Protein AF-A0A3C0TFU8-F1 (afdb_monomer)

Structure (mmCIF, N/CA/C/O backbone):
data_AF-A0A3C0TFU8-F1
#
_entry.id   AF-A0A3C0TFU8-F1
#
loop_
_atom_site.group_PDB
_atom_site.id
_atom_site.type_symbol
_atom_site.label_atom_id
_atom_site.label_alt_id
_atom_site.label_comp_id
_atom_site.label_asym_id
_atom_site.label_entity_id
_atom_site.label_seq_id
_atom_site.pdbx_PDB_ins_code
_atom_site.Cartn_x
_atom_site.Cartn_y
_atom_site.Cartn_z
_atom_site.occupancy
_atom_site.B_iso_or_equiv
_atom_site.auth_seq_id
_atom_site.auth_comp_id
_atom_site.auth_asym_id
_atom_site.auth_atom_id
_atom_site.pdbx_PDB_model_num
ATOM 1 N N . MET A 1 1 ? -17.026 -17.042 29.653 1.00 37.56 1 MET A N 1
ATOM 2 C CA . MET A 1 1 ? -15.771 -16.631 28.999 1.00 37.56 1 MET A CA 1
ATOM 3 C C . MET A 1 1 ? -16.189 -15.684 27.900 1.00 37.56 1 MET A C 1
ATOM 5 O O . MET A 1 1 ? -16.570 -16.134 26.831 1.00 37.56 1 MET A O 1
ATOM 9 N N . GLU A 1 2 ? -16.329 -14.408 28.249 1.00 33.28 2 GLU A N 1
ATOM 10 C CA . GLU A 1 2 ? -16.652 -13.357 27.287 1.00 33.28 2 GLU A CA 1
ATOM 11 C C . GLU A 1 2 ? -15.498 -13.263 26.291 1.00 33.28 2 GLU A C 1
ATOM 13 O O . GLU A 1 2 ? -14.370 -12.972 26.685 1.00 33.28 2 GLU A O 1
ATOM 18 N N . ASP A 1 3 ? -15.782 -13.555 25.019 1.00 37.25 3 ASP A N 1
ATOM 19 C CA . ASP A 1 3 ? -14.947 -13.132 23.900 1.00 37.25 3 ASP A CA 1
ATOM 20 C C . ASP A 1 3 ? -14.799 -11.617 24.025 1.00 37.25 3 ASP A C 1
ATOM 22 O O . ASP A 1 3 ? -15.714 -10.852 23.712 1.00 37.25 3 ASP A O 1
ATOM 26 N N . GLN A 1 4 ? -13.663 -11.180 24.559 1.00 42.28 4 GLN A N 1
ATOM 27 C CA . GLN A 1 4 ? -13.267 -9.786 24.576 1.00 42.28 4 GLN A CA 1
ATOM 28 C C . GLN A 1 4 ? -12.986 -9.427 23.117 1.00 42.28 4 GLN A C 1
ATOM 30 O O . GLN A 1 4 ? -11.878 -9.604 22.622 1.00 42.28 4 GLN A O 1
ATOM 35 N N . ILE A 1 5 ? -14.043 -9.048 22.395 1.00 48.88 5 ILE A N 1
ATOM 36 C CA . ILE A 1 5 ? -13.996 -8.732 20.971 1.00 48.88 5 ILE A CA 1
ATOM 37 C C . ILE A 1 5 ? -12.875 -7.712 20.788 1.00 48.88 5 ILE A C 1
ATOM 39 O O . ILE A 1 5 ? -12.939 -6.612 21.340 1.00 48.88 5 ILE A O 1
ATOM 43 N N . ASP A 1 6 ? -11.839 -8.102 20.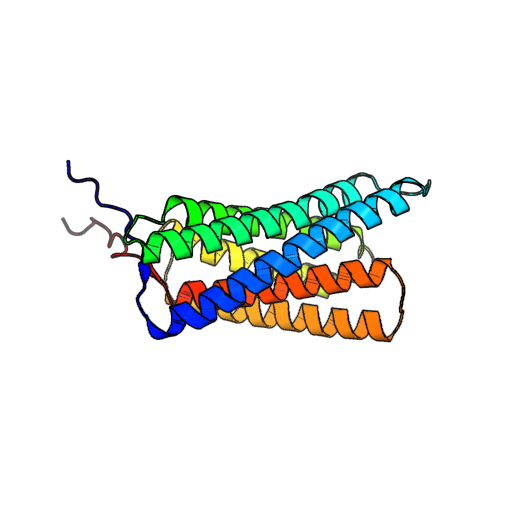044 1.00 53.66 6 ASP A N 1
ATOM 44 C CA . ASP A 1 6 ? -10.764 -7.226 19.594 1.00 53.66 6 ASP A CA 1
ATOM 45 C C . ASP A 1 6 ? -11.376 -6.132 18.712 1.00 53.66 6 ASP A C 1
ATOM 47 O O . ASP A 1 6 ? -11.470 -6.245 17.485 1.00 53.66 6 ASP A O 1
ATOM 51 N N . ASP A 1 7 ? -11.905 -5.104 19.369 1.00 61.97 7 ASP A N 1
ATOM 52 C CA . ASP A 1 7 ? -12.784 -4.138 18.740 1.00 61.97 7 ASP A CA 1
ATOM 53 C C . ASP A 1 7 ? -11.966 -2.958 18.245 1.00 61.97 7 ASP A C 1
ATOM 55 O O . ASP A 1 7 ? -11.662 -1.990 18.946 1.00 61.97 7 ASP A O 1
ATOM 59 N N . ILE A 1 8 ? -11.597 -3.085 16.979 1.00 66.62 8 ILE A N 1
ATOM 60 C CA . ILE A 1 8 ? -11.142 -1.978 16.163 1.00 66.62 8 ILE A CA 1
ATOM 61 C C . ILE A 1 8 ? -12.362 -1.132 15.821 1.00 66.62 8 ILE A C 1
ATOM 63 O O . ILE A 1 8 ? -13.263 -1.596 15.119 1.00 66.62 8 ILE A O 1
ATOM 67 N N . ARG A 1 9 ? -12.393 0.113 16.296 1.00 70.31 9 ARG A N 1
ATOM 68 C CA . ARG A 1 9 ? -13.533 1.017 16.098 1.00 70.31 9 ARG A CA 1
ATOM 69 C C . ARG A 1 9 ? -13.079 2.344 15.512 1.00 70.31 9 ARG A C 1
ATOM 71 O O . ARG A 1 9 ? -11.944 2.774 15.700 1.00 70.31 9 ARG A O 1
ATOM 78 N N . PHE A 1 10 ? -13.973 3.033 14.810 1.00 70.94 10 PHE A N 1
ATOM 79 C CA . PHE A 1 10 ? -13.689 4.393 14.364 1.00 70.94 10 PHE A CA 1
ATOM 80 C C . PHE A 1 10 ? -13.671 5.349 15.555 1.00 70.94 10 PHE A C 1
ATOM 82 O O . PHE A 1 10 ? -14.642 5.436 16.303 1.00 70.94 10 PHE A O 1
ATOM 89 N N . ARG A 1 11 ? -12.575 6.097 15.697 1.00 71.00 11 ARG A N 1
ATOM 90 C CA . ARG A 1 11 ? -12.472 7.202 16.655 1.00 71.00 11 ARG A CA 1
ATOM 91 C C . ARG A 1 11 ? -13.071 8.481 16.085 1.00 71.00 11 ARG A C 1
ATOM 93 O O . ARG A 1 11 ? -13.752 9.218 16.785 1.00 71.00 11 ARG A O 1
ATOM 100 N N . ASN A 1 12 ? -12.782 8.747 14.811 1.00 72.25 12 ASN A N 1
ATOM 101 C CA . ASN A 1 12 ? -13.115 9.996 14.137 1.00 72.25 12 ASN A CA 1
ATOM 102 C C . ASN A 1 12 ? -14.000 9.732 12.921 1.00 72.25 12 ASN A C 1
ATOM 104 O O . ASN A 1 12 ? -13.515 9.451 11.825 1.00 72.25 12 ASN A O 1
ATOM 108 N N . THR A 1 13 ? -15.310 9.895 13.099 1.00 66.75 13 THR A N 1
ATOM 109 C CA . THR A 1 13 ? -16.317 9.667 12.052 1.00 66.75 13 THR A CA 1
ATOM 110 C C . THR A 1 13 ? -16.119 10.574 10.830 1.00 66.75 13 THR A C 1
ATOM 112 O O . THR A 1 13 ? -16.401 10.165 9.707 1.00 66.75 13 THR A O 1
ATOM 115 N N . MET A 1 14 ? -15.554 11.776 11.017 1.00 71.81 14 MET A N 1
ATOM 116 C CA . MET A 1 14 ? -15.241 12.705 9.918 1.00 71.81 14 MET A CA 1
ATOM 117 C C . MET A 1 14 ? -14.176 12.170 8.949 1.00 71.81 14 MET A C 1
ATOM 119 O O . MET A 1 14 ? -14.181 12.535 7.776 1.00 71.81 14 MET A O 1
ATOM 123 N N . LEU A 1 15 ? -13.282 11.288 9.409 1.00 79.12 15 LEU A N 1
ATOM 124 C CA . LEU A 1 15 ? -12.208 10.731 8.582 1.00 79.12 15 LEU A CA 1
ATOM 125 C C . LEU A 1 15 ? -12.629 9.472 7.811 1.00 79.12 15 LEU A C 1
ATOM 127 O O . LEU A 1 15 ? -11.874 9.006 6.962 1.00 79.12 15 LEU A O 1
ATOM 131 N N . ILE A 1 16 ? -13.839 8.947 8.034 1.00 78.56 16 ILE A N 1
ATOM 132 C CA . ILE A 1 16 ? -14.329 7.741 7.347 1.00 78.56 16 ILE A CA 1
ATOM 133 C C . ILE A 1 16 ? -14.475 7.992 5.844 1.00 78.56 16 ILE A C 1
ATOM 135 O O . ILE A 1 16 ? -14.023 7.189 5.030 1.00 78.56 16 ILE A O 1
ATOM 139 N N . THR A 1 17 ? -15.087 9.112 5.461 1.00 80.44 17 THR A N 1
ATOM 140 C CA . THR A 1 17 ? -15.300 9.474 4.053 1.00 80.44 17 THR A CA 1
ATOM 141 C C . THR A 1 17 ? -13.985 9.636 3.279 1.00 80.44 17 THR A C 1
ATOM 143 O O . THR A 1 17 ? -13.836 8.956 2.260 1.00 80.44 17 THR A O 1
ATOM 146 N N . PRO A 1 18 ? -13.004 10.449 3.734 1.00 83.50 18 PRO A N 1
ATOM 147 C CA . PRO A 1 18 ? -11.727 10.563 3.031 1.00 83.50 18 PRO A CA 1
ATOM 148 C C . PRO A 1 18 ? -10.934 9.251 3.050 1.00 83.50 18 PRO A C 1
ATOM 150 O O . PRO A 1 18 ? -10.378 8.877 2.020 1.00 83.50 18 PRO A O 1
ATOM 153 N N . LEU A 1 19 ? -10.941 8.497 4.158 1.00 85.19 19 LEU A N 1
ATOM 154 C CA . LEU A 1 19 ? -10.285 7.188 4.231 1.00 85.19 19 LEU A CA 1
ATOM 155 C C . LEU A 1 19 ? -10.836 6.217 3.178 1.00 85.19 19 LEU A C 1
ATOM 157 O O . LEU A 1 19 ? -10.068 5.561 2.480 1.00 85.19 19 LEU A O 1
ATOM 161 N N . ARG A 1 20 ? -12.163 6.152 3.019 1.00 83.56 20 ARG A N 1
ATOM 162 C CA . ARG A 1 20 ? -12.806 5.302 2.008 1.00 83.56 20 ARG A CA 1
ATOM 163 C C . ARG A 1 20 ? -12.442 5.716 0.593 1.00 83.56 20 ARG A C 1
ATOM 165 O O . ARG A 1 20 ? -12.155 4.844 -0.220 1.00 83.56 20 ARG A O 1
ATOM 172 N N . MET A 1 21 ? -12.454 7.015 0.296 1.00 85.25 21 MET A N 1
ATOM 173 C CA . MET A 1 21 ? -12.082 7.508 -1.032 1.00 85.25 21 MET A CA 1
ATOM 174 C C . MET A 1 21 ? -10.637 7.137 -1.371 1.00 85.25 21 MET A C 1
ATOM 176 O O . MET A 1 21 ? -10.390 6.577 -2.437 1.00 85.25 21 MET A O 1
ATOM 180 N N . VAL A 1 22 ? -9.701 7.370 -0.445 1.00 86.88 22 VAL A N 1
ATOM 181 C CA . VAL A 1 22 ? -8.282 7.048 -0.652 1.00 86.88 22 VAL A CA 1
ATOM 182 C C . VAL A 1 22 ? -8.063 5.542 -0.774 1.00 86.88 22 VAL A C 1
ATOM 184 O O . VAL A 1 22 ? -7.332 5.111 -1.662 1.00 86.88 22 VAL A O 1
ATOM 187 N N . LEU A 1 23 ? -8.716 4.720 0.053 1.00 86.38 23 LEU A N 1
ATOM 188 C CA . LEU A 1 23 ? -8.610 3.262 -0.040 1.00 86.38 23 LEU A CA 1
ATOM 189 C C . LEU A 1 23 ? -9.174 2.722 -1.362 1.00 86.38 23 LEU A C 1
ATOM 191 O O . LEU A 1 23 ? -8.535 1.888 -1.995 1.00 86.38 23 LEU A O 1
ATOM 195 N N . LEU A 1 24 ? -10.331 3.215 -1.817 1.00 87.75 24 LEU A N 1
ATOM 196 C CA . LEU A 1 24 ? -10.901 2.824 -3.111 1.00 87.75 24 LEU A CA 1
ATOM 197 C C . LEU A 1 24 ? -9.986 3.225 -4.270 1.00 87.75 24 LEU A C 1
ATOM 199 O O . LEU A 1 24 ? -9.745 2.423 -5.168 1.00 87.75 24 LEU A O 1
ATOM 203 N N . PHE A 1 25 ? -9.432 4.435 -4.224 1.00 86.94 25 PHE A N 1
ATOM 204 C CA . PHE A 1 25 ? -8.473 4.897 -5.223 1.00 86.94 25 PHE A CA 1
ATOM 205 C C . PHE A 1 25 ? -7.194 4.046 -5.221 1.00 86.94 25 PHE A C 1
ATOM 207 O O . PHE A 1 25 ? -6.703 3.659 -6.280 1.00 86.94 25 PHE A O 1
ATOM 214 N N . SER A 1 26 ? -6.715 3.664 -4.033 1.00 86.88 26 SER A N 1
ATOM 215 C CA . SER A 1 26 ? -5.570 2.762 -3.861 1.00 86.88 26 SER A CA 1
ATOM 216 C C . SER A 1 26 ? -5.842 1.377 -4.456 1.00 86.88 26 SER A C 1
ATOM 218 O O . SER A 1 26 ? -4.967 0.817 -5.108 1.00 86.88 26 SER A O 1
ATO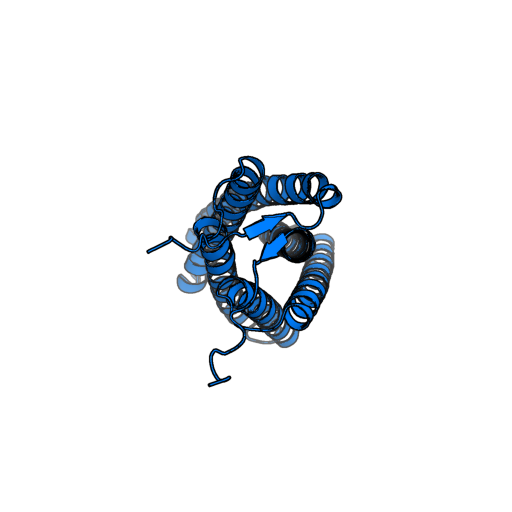M 220 N N . VAL A 1 27 ? -7.059 0.836 -4.304 1.00 88.62 27 VAL A N 1
ATOM 221 C CA . VAL A 1 27 ? -7.466 -0.439 -4.929 1.00 88.62 27 VAL A CA 1
ATOM 222 C C . VAL A 1 27 ? -7.468 -0.342 -6.455 1.00 88.62 27 VAL A C 1
ATOM 224 O O . VAL A 1 27 ? -6.970 -1.243 -7.122 1.00 88.62 27 VAL A O 1
ATOM 227 N N . VAL A 1 28 ? -7.998 0.744 -7.025 1.00 88.25 28 VAL A N 1
ATOM 228 C CA . VAL A 1 28 ? -8.034 0.923 -8.487 1.00 88.25 28 VAL A CA 1
ATOM 229 C C . VAL A 1 28 ? -6.621 1.012 -9.064 1.00 88.25 28 VAL A C 1
ATOM 231 O O . VAL A 1 28 ? -6.318 0.359 -10.062 1.00 88.25 28 VAL A O 1
ATOM 234 N N . ILE A 1 29 ? -5.744 1.788 -8.428 1.00 86.19 29 ILE A N 1
ATOM 235 C CA . ILE A 1 29 ? -4.374 1.975 -8.912 1.00 86.19 29 ILE A CA 1
ATOM 236 C C . ILE A 1 29 ? -3.539 0.712 -8.721 1.00 86.19 29 ILE A C 1
ATOM 238 O O . ILE A 1 29 ? -2.851 0.316 -9.655 1.00 86.19 29 ILE A O 1
ATOM 242 N N . SER A 1 30 ? -3.652 0.028 -7.581 1.00 84.19 30 SER A N 1
ATOM 243 C CA . SER A 1 30 ? -2.963 -1.255 -7.378 1.00 84.19 30 SER A CA 1
ATOM 244 C C . SER A 1 30 ? -3.454 -2.340 -8.342 1.00 84.19 30 SER A C 1
ATOM 246 O O . SER A 1 30 ? -2.646 -3.119 -8.836 1.00 84.19 30 SER A O 1
ATOM 248 N N . ALA A 1 31 ? -4.743 -2.365 -8.702 1.00 86.50 31 ALA A N 1
ATOM 249 C CA . ALA A 1 31 ? -5.248 -3.269 -9.740 1.00 86.50 31 ALA A CA 1
ATOM 250 C C . ALA A 1 31 ? -4.628 -2.975 -11.117 1.00 86.50 31 ALA A C 1
ATOM 252 O O . ALA A 1 31 ? -4.271 -3.894 -11.856 1.00 86.50 31 ALA A O 1
ATOM 253 N N . TYR A 1 32 ? -4.480 -1.693 -11.459 1.00 85.00 32 TYR A N 1
ATOM 254 C CA . TYR A 1 32 ? -3.796 -1.281 -12.683 1.00 85.00 32 TYR A CA 1
ATOM 255 C C . TYR A 1 32 ? -2.306 -1.652 -12.657 1.00 85.00 32 TYR A C 1
ATOM 257 O O . TYR A 1 32 ? -1.776 -2.131 -13.662 1.00 85.00 32 TYR A O 1
ATOM 265 N N . ASP A 1 33 ? -1.653 -1.496 -11.505 1.00 82.06 33 ASP A N 1
ATOM 266 C CA . ASP A 1 33 ? -0.247 -1.846 -11.300 1.00 82.06 33 ASP A CA 1
ATOM 267 C C . ASP A 1 33 ? -0.003 -3.354 -11.466 1.00 82.06 33 ASP A C 1
ATOM 269 O O . ASP A 1 33 ? 0.942 -3.753 -12.139 1.00 82.06 33 ASP A O 1
ATOM 273 N N . VAL A 1 34 ? -0.921 -4.203 -10.984 1.00 83.62 34 VAL A N 1
ATOM 274 C CA . VAL A 1 34 ? -0.903 -5.656 -11.247 1.00 83.62 34 VAL A CA 1
ATOM 275 C C . VAL A 1 34 ? -0.963 -5.950 -12.747 1.00 83.62 34 VAL A C 1
ATOM 277 O O . VAL A 1 34 ? -0.181 -6.755 -13.253 1.00 83.62 34 VAL A O 1
ATOM 280 N N . GLY A 1 35 ? -1.860 -5.287 -13.482 1.00 81.56 35 GLY A N 1
ATOM 281 C CA . GLY A 1 35 ? -1.951 -5.447 -14.935 1.00 81.56 35 GLY A CA 1
ATOM 282 C C . GLY A 1 35 ? -0.656 -5.047 -15.647 1.00 81.56 35 GLY A C 1
ATOM 283 O O . GLY A 1 35 ? -0.190 -5.752 -16.542 1.00 81.56 35 GLY A O 1
ATOM 284 N N . ARG A 1 36 ? -0.034 -3.945 -15.214 1.00 76.75 36 ARG A N 1
ATOM 285 C CA . ARG A 1 36 ? 1.256 -3.484 -15.743 1.00 76.75 36 ARG A CA 1
ATOM 286 C C . ARG A 1 36 ? 2.408 -4.416 -15.386 1.00 76.75 36 ARG A C 1
ATOM 288 O O . ARG A 1 36 ? 3.236 -4.651 -16.258 1.00 76.75 36 ARG A O 1
ATOM 295 N N . ALA A 1 37 ? 2.423 -4.989 -14.183 1.00 75.81 37 ALA A N 1
ATOM 296 C CA . ALA A 1 37 ? 3.413 -5.979 -13.762 1.00 75.81 37 ALA A CA 1
ATOM 297 C C . ALA A 1 37 ? 3.377 -7.241 -14.641 1.00 75.81 37 ALA A C 1
ATOM 299 O O . ALA A 1 37 ? 4.414 -7.802 -14.981 1.00 75.81 37 ALA A O 1
ATOM 300 N N . ILE A 1 38 ? 2.181 -7.684 -15.045 1.00 79.12 38 ILE A N 1
ATOM 301 C CA . ILE A 1 38 ? 2.021 -8.841 -15.939 1.00 79.12 38 ILE A CA 1
ATOM 302 C C . ILE A 1 38 ? 2.477 -8.502 -17.363 1.00 79.12 38 ILE A C 1
ATOM 304 O O . ILE A 1 38 ? 3.150 -9.306 -18.004 1.00 79.12 38 ILE A O 1
ATOM 308 N N . LEU A 1 39 ? 2.123 -7.321 -17.877 1.00 76.50 39 LEU A N 1
ATOM 309 C CA . LEU A 1 39 ? 2.554 -6.898 -19.214 1.00 76.50 39 LEU A CA 1
ATOM 310 C C . LEU A 1 39 ? 4.075 -6.740 -19.289 1.00 76.50 39 LEU A C 1
ATOM 312 O O . LEU A 1 39 ? 4.687 -7.259 -20.221 1.00 76.50 39 LEU A O 1
ATOM 316 N N . SER A 1 40 ? 4.680 -6.102 -18.283 1.00 69.62 40 SER A N 1
ATOM 317 C CA . SER A 1 40 ? 6.134 -5.967 -18.207 1.00 69.62 40 SER A CA 1
ATOM 318 C C . SER A 1 40 ? 6.806 -7.332 -18.099 1.00 69.62 40 SER A C 1
ATOM 320 O O . SER A 1 40 ? 7.769 -7.569 -18.815 1.00 69.62 40 SER A O 1
ATOM 322 N N . PHE A 1 41 ? 6.258 -8.268 -17.314 1.00 73.50 41 PHE A N 1
ATOM 323 C CA . PHE A 1 41 ? 6.719 -9.660 -17.265 1.00 73.50 41 PHE A CA 1
ATOM 324 C C . PHE A 1 41 ? 6.751 -10.317 -18.655 1.00 73.50 41 PHE A C 1
ATOM 326 O O . PHE A 1 41 ? 7.759 -10.910 -19.031 1.00 73.50 41 PHE A O 1
ATOM 333 N N . ILE A 1 42 ? 5.668 -10.209 -19.433 1.00 74.62 42 ILE A N 1
ATOM 334 C CA . ILE A 1 42 ? 5.563 -10.839 -20.761 1.00 74.62 42 ILE A CA 1
ATOM 335 C C . ILE A 1 42 ? 6.603 -10.270 -21.735 1.00 74.62 42 ILE A C 1
ATOM 337 O O . ILE A 1 42 ? 7.184 -11.016 -22.527 1.00 74.62 42 ILE A O 1
ATOM 341 N N . GLU A 1 43 ? 6.831 -8.959 -21.690 1.00 71.12 43 GLU A N 1
ATOM 342 C CA . GLU A 1 43 ? 7.829 -8.286 -22.524 1.00 71.12 43 GLU A CA 1
ATOM 343 C C . GLU A 1 43 ? 9.253 -8.672 -22.124 1.00 71.12 43 GLU A C 1
ATOM 345 O O . GLU A 1 43 ? 10.085 -8.944 -22.991 1.00 71.12 43 GLU A O 1
ATOM 350 N N . LEU A 1 44 ? 9.512 -8.759 -20.820 1.00 68.50 44 LEU A N 1
ATOM 351 C CA . LEU A 1 44 ? 10.823 -9.078 -20.279 1.00 68.50 44 LEU A CA 1
ATOM 352 C C . LEU A 1 44 ? 11.202 -10.542 -20.536 1.00 68.50 44 LEU A C 1
ATOM 354 O O . LEU A 1 44 ? 12.298 -10.798 -21.016 1.00 68.50 44 LEU A O 1
ATOM 358 N N . VAL A 1 45 ? 10.296 -11.511 -20.360 1.00 69.81 45 VAL A N 1
ATOM 359 C CA . VAL A 1 45 ? 10.567 -12.949 -20.616 1.00 69.81 45 VAL A CA 1
ATOM 360 C C . VAL A 1 45 ? 11.060 -13.244 -22.042 1.00 69.81 45 VAL A C 1
ATOM 362 O O . VAL A 1 45 ? 11.659 -14.290 -22.287 1.00 69.81 45 VAL A O 1
ATOM 365 N N . ARG A 1 46 ? 10.867 -12.324 -22.995 1.00 66.25 46 ARG A N 1
ATOM 366 C CA . ARG A 1 46 ? 11.432 -12.433 -24.348 1.00 66.25 46 ARG A CA 1
ATOM 367 C C . ARG A 1 46 ? 12.919 -12.066 -24.454 1.00 66.25 46 ARG A C 1
ATOM 369 O O . ARG A 1 46 ? 13.499 -12.309 -25.510 1.00 66.25 46 ARG A O 1
ATOM 376 N N . GLN A 1 47 ? 13.533 -11.489 -23.423 1.00 68.94 47 GLN A N 1
ATOM 377 C CA . GLN A 1 47 ? 14.938 -11.079 -23.420 1.00 68.94 47 GLN A CA 1
ATOM 378 C C . GLN A 1 47 ? 15.846 -12.172 -22.813 1.00 68.94 47 GLN A C 1
ATOM 380 O O . GLN A 1 47 ? 15.520 -12.719 -21.761 1.00 68.94 47 GLN A O 1
ATOM 385 N N . PRO A 1 48 ? 16.984 -12.504 -23.454 1.00 56.22 48 PRO A N 1
ATOM 386 C CA . PRO A 1 48 ? 17.826 -13.640 -23.062 1.00 56.22 48 PRO A CA 1
ATOM 387 C C . PRO A 1 48 ? 18.734 -13.410 -21.835 1.00 56.22 48 PRO A C 1
ATOM 389 O O . PRO A 1 48 ? 19.132 -14.390 -21.214 1.00 56.22 48 PRO A O 1
ATOM 392 N N . ASP A 1 49 ? 19.029 -12.165 -21.443 1.00 60.69 49 ASP A N 1
ATOM 393 C CA . ASP A 1 49 ? 20.012 -11.836 -20.382 1.00 60.69 49 ASP A CA 1
ATOM 394 C C . ASP A 1 49 ? 19.386 -11.599 -18.997 1.00 60.69 49 ASP A C 1
ATOM 396 O O . ASP A 1 49 ? 19.858 -10.789 -18.197 1.00 60.69 49 ASP A O 1
ATOM 400 N N . MET A 1 50 ? 18.260 -12.247 -18.720 1.00 59.66 50 MET A N 1
ATOM 401 C CA . MET A 1 50 ? 17.330 -11.714 -17.740 1.00 59.66 50 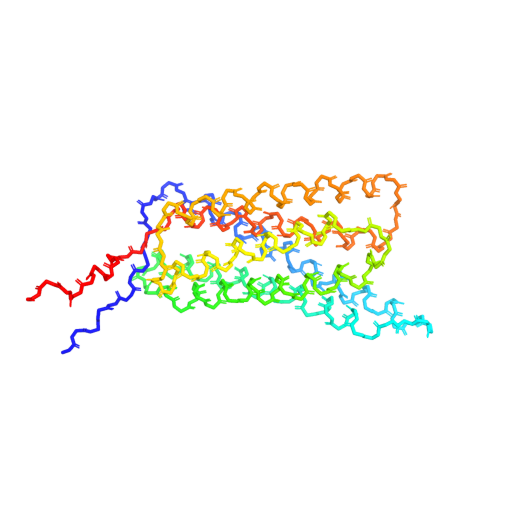MET A CA 1
ATOM 402 C C . MET A 1 50 ? 17.284 -12.474 -16.412 1.00 59.66 50 MET A C 1
ATOM 404 O O . MET A 1 50 ? 17.159 -13.697 -16.366 1.00 59.66 50 MET A O 1
ATOM 408 N N . ASP A 1 51 ? 17.320 -11.716 -15.315 1.00 67.31 51 ASP A N 1
ATOM 409 C CA . ASP A 1 51 ? 17.339 -12.257 -13.959 1.00 67.31 51 ASP A CA 1
ATOM 410 C C . ASP A 1 51 ? 15.929 -12.674 -13.494 1.00 67.31 51 ASP A C 1
ATOM 412 O O . ASP A 1 51 ? 15.072 -11.853 -13.148 1.00 67.31 51 ASP A O 1
ATOM 416 N N . VAL A 1 52 ? 15.674 -13.986 -13.504 1.00 66.06 52 VAL A N 1
ATOM 417 C CA . VAL A 1 52 ? 14.374 -14.607 -13.182 1.00 66.06 52 VAL A CA 1
ATOM 418 C C . VAL A 1 52 ? 13.896 -14.243 -11.769 1.00 66.06 52 VAL A C 1
ATOM 420 O O . VAL A 1 52 ? 12.690 -14.119 -11.522 1.00 66.06 52 VAL A O 1
ATOM 423 N N . LEU A 1 53 ? 14.830 -14.029 -10.835 1.00 67.56 53 LEU A N 1
ATOM 424 C CA . LEU A 1 53 ? 14.523 -13.671 -9.450 1.00 67.56 53 LEU A CA 1
ATOM 425 C C . LEU A 1 53 ? 13.854 -12.294 -9.359 1.00 67.56 53 LEU A C 1
ATOM 427 O O . LEU A 1 53 ? 12.839 -12.137 -8.676 1.00 67.56 53 LEU A O 1
ATOM 431 N N . LEU A 1 54 ? 14.392 -11.308 -10.078 1.00 68.19 54 LEU A N 1
ATOM 432 C CA . LEU A 1 54 ? 13.919 -9.927 -10.039 1.00 68.19 54 LEU A CA 1
ATOM 433 C C . LEU A 1 54 ? 12.460 -9.815 -10.491 1.00 68.19 54 LEU A C 1
ATOM 435 O O . LEU A 1 54 ? 11.642 -9.114 -9.895 1.00 68.19 54 LEU A O 1
ATOM 439 N N . ILE A 1 55 ? 12.128 -10.559 -11.533 1.00 66.69 55 ILE A N 1
ATOM 440 C CA . ILE A 1 55 ? 10.819 -10.518 -12.176 1.00 66.69 55 ILE A CA 1
ATOM 441 C C . ILE A 1 55 ? 9.775 -11.264 -11.363 1.00 66.69 55 ILE A C 1
ATOM 443 O O . ILE A 1 55 ? 8.636 -10.814 -11.258 1.00 66.69 55 ILE A O 1
ATOM 447 N N . THR A 1 56 ? 10.173 -12.365 -10.728 1.00 68.56 56 THR A N 1
ATOM 448 C CA . THR A 1 56 ? 9.309 -13.080 -9.787 1.00 68.56 56 THR A CA 1
ATOM 449 C C . THR A 1 56 ? 8.948 -12.180 -8.599 1.00 68.56 56 THR A C 1
ATOM 451 O O . THR A 1 56 ? 7.796 -12.158 -8.170 1.00 68.56 56 THR A O 1
ATOM 454 N N . LEU A 1 57 ? 9.893 -11.366 -8.114 1.00 72.62 57 LEU A N 1
ATOM 455 C CA . LEU A 1 57 ? 9.644 -10.379 -7.057 1.00 72.62 57 LEU A CA 1
ATOM 456 C C . LEU A 1 57 ? 8.732 -9.234 -7.523 1.00 72.62 57 LEU A C 1
ATOM 458 O O . LEU A 1 57 ? 7.852 -8.806 -6.776 1.00 72.62 57 LEU A O 1
ATOM 462 N N . TRP A 1 58 ? 8.871 -8.751 -8.758 1.00 70.50 58 TRP A N 1
ATOM 463 C CA . TRP A 1 58 ? 7.942 -7.761 -9.327 1.00 70.50 58 TRP A CA 1
ATOM 464 C C . TRP A 1 58 ? 6.523 -8.308 -9.440 1.00 70.50 58 TRP A C 1
ATOM 466 O O . TRP A 1 58 ? 5.574 -7.671 -8.976 1.00 70.50 58 TRP A O 1
ATOM 476 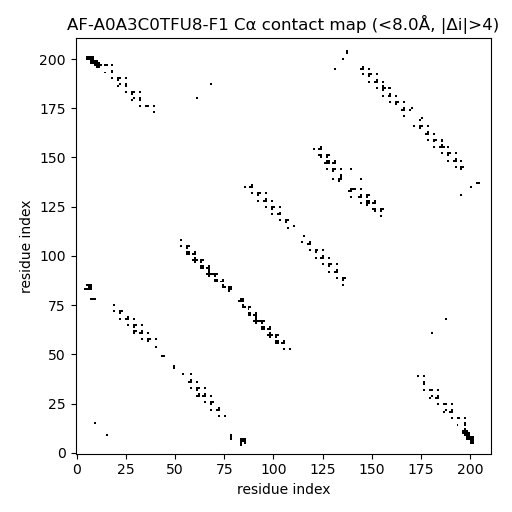N N . LEU A 1 59 ? 6.396 -9.527 -9.963 1.00 75.25 59 LEU A N 1
ATOM 477 C CA . LEU A 1 59 ? 5.122 -10.219 -10.108 1.00 75.25 59 LEU A CA 1
ATOM 478 C C . LEU A 1 59 ? 4.471 -10.532 -8.755 1.00 75.25 59 LEU A C 1
ATOM 480 O O . LEU A 1 59 ? 3.256 -10.675 -8.694 1.00 75.25 59 LEU A O 1
ATOM 484 N N . LEU A 1 60 ? 5.250 -10.610 -7.673 1.00 81.31 60 LEU A N 1
ATOM 485 C CA . LEU A 1 60 ? 4.746 -10.824 -6.318 1.00 81.31 60 LEU A CA 1
ATOM 486 C C . LEU A 1 60 ? 4.351 -9.513 -5.613 1.00 81.31 60 LEU A C 1
ATOM 488 O O . LEU A 1 60 ? 3.365 -9.475 -4.879 1.00 81.31 60 LEU A O 1
ATOM 492 N N . THR A 1 61 ? 5.084 -8.423 -5.845 1.00 81.31 61 THR A N 1
ATOM 493 C CA . THR A 1 61 ? 4.906 -7.152 -5.115 1.00 81.31 61 THR A CA 1
ATOM 494 C C . THR A 1 61 ? 3.547 -6.501 -5.386 1.00 81.31 61 THR A C 1
ATOM 496 O O . THR A 1 61 ? 2.869 -6.091 -4.438 1.00 81.31 61 THR A O 1
ATOM 499 N N . ALA A 1 62 ? 3.144 -6.426 -6.659 1.00 82.50 62 ALA A N 1
ATOM 500 C CA . ALA A 1 62 ? 1.895 -5.795 -7.091 1.00 82.50 62 ALA A CA 1
ATOM 501 C C . ALA A 1 62 ? 0.621 -6.526 -6.604 1.00 82.50 62 ALA A C 1
ATOM 503 O O . ALA A 1 62 ? -0.275 -5.875 -6.065 1.00 82.50 62 ALA A O 1
ATOM 504 N N . PRO A 1 63 ? 0.485 -7.865 -6.715 1.00 85.12 63 PRO A N 1
ATOM 505 C CA . PRO A 1 63 ? -0.704 -8.545 -6.199 1.00 85.12 63 PRO A CA 1
ATOM 506 C C . PRO A 1 63 ? -0.769 -8.533 -4.671 1.00 85.12 63 PRO A C 1
ATOM 508 O O . PRO A 1 63 ? -1.869 -8.483 -4.120 1.00 85.12 63 PRO A O 1
ATOM 511 N N . LEU A 1 64 ? 0.374 -8.532 -3.973 1.00 87.56 64 LEU A N 1
ATOM 512 C CA . LEU A 1 64 ? 0.400 -8.378 -2.517 1.00 87.56 64 LEU A CA 1
ATOM 513 C C . LEU A 1 64 ? -0.115 -7.001 -2.082 1.00 87.56 64 LEU A C 1
ATOM 515 O O . LEU A 1 64 ? -0.933 -6.924 -1.164 1.00 87.56 64 LEU A O 1
ATOM 519 N N . SER A 1 65 ? 0.320 -5.923 -2.744 1.00 85.25 65 SER A N 1
ATOM 520 C CA . SER A 1 65 ? -0.156 -4.568 -2.436 1.00 85.25 65 SER A CA 1
ATOM 521 C C . SER A 1 65 ? -1.646 -4.410 -2.759 1.00 85.25 65 SER A C 1
ATOM 523 O O . SER A 1 65 ? -2.396 -3.866 -1.948 1.00 85.25 65 SER A O 1
ATOM 525 N N . PHE A 1 66 ? -2.111 -4.982 -3.873 1.00 88.44 66 PHE A N 1
ATOM 526 C CA . PHE A 1 66 ? -3.533 -5.036 -4.214 1.00 88.44 66 PHE A CA 1
ATOM 527 C C . PHE A 1 66 ? -4.358 -5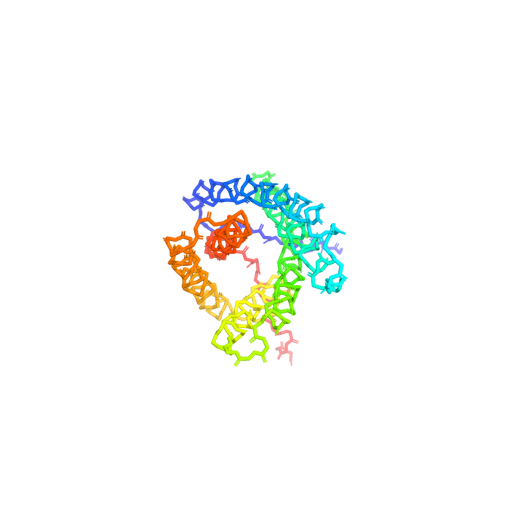.788 -3.159 1.00 88.44 66 PHE A C 1
ATOM 529 O O . PHE A 1 66 ? -5.353 -5.261 -2.653 1.00 88.44 66 PHE A O 1
ATOM 536 N N . ALA A 1 67 ? -3.933 -6.996 -2.777 1.00 89.62 67 ALA A N 1
ATOM 537 C CA . ALA A 1 67 ? -4.614 -7.793 -1.761 1.00 89.62 67 ALA A CA 1
ATOM 538 C C . ALA A 1 67 ? -4.665 -7.059 -0.411 1.00 89.62 67 ALA A C 1
ATOM 540 O O . ALA A 1 67 ? -5.714 -7.036 0.236 1.00 89.62 67 ALA A O 1
ATOM 541 N N . ALA A 1 68 ? -3.579 -6.381 -0.026 1.00 88.12 68 ALA A N 1
ATOM 542 C CA . ALA A 1 68 ? -3.545 -5.539 1.163 1.00 88.12 68 ALA A CA 1
ATOM 543 C C . ALA A 1 68 ? -4.603 -4.423 1.118 1.00 88.12 68 ALA A C 1
ATOM 545 O O . ALA A 1 68 ? -5.370 -4.256 2.071 1.00 88.12 68 ALA A O 1
ATOM 546 N N . CYS A 1 69 ? -4.694 -3.689 0.004 1.00 87.19 69 CYS A N 1
ATOM 547 C CA . CYS A 1 69 ? -5.691 -2.633 -0.176 1.00 87.19 69 CYS A CA 1
ATOM 548 C C . CYS A 1 69 ? -7.127 -3.174 -0.099 1.00 87.19 69 CYS A C 1
ATOM 550 O O . CYS A 1 69 ? -7.979 -2.564 0.551 1.00 87.19 69 CYS A O 1
ATOM 552 N N . VAL A 1 70 ? -7.401 -4.336 -0.701 1.00 89.50 70 VAL A N 1
ATOM 553 C CA . VAL A 1 70 ? -8.719 -4.990 -0.635 1.00 89.50 70 VAL A CA 1
ATOM 554 C C . VAL A 1 70 ? -9.065 -5.395 0.800 1.00 89.50 70 VAL A C 1
ATOM 556 O O . VAL A 1 70 ? -10.181 -5.134 1.257 1.00 89.50 70 VAL A O 1
ATOM 559 N N . CYS A 1 71 ? -8.113 -5.971 1.541 1.00 88.81 71 CYS A N 1
ATOM 560 C CA . CYS A 1 71 ? -8.292 -6.316 2.950 1.00 88.81 71 CYS A CA 1
ATOM 561 C C . CYS A 1 71 ? -8.619 -5.083 3.806 1.00 88.81 71 CYS A C 1
ATOM 563 O O . CYS A 1 71 ? -9.543 -5.139 4.619 1.00 88.81 71 CYS A O 1
ATOM 565 N N . LEU A 1 72 ? -7.944 -3.951 3.583 1.00 85.44 72 LEU A N 1
ATOM 566 C CA . LEU A 1 72 ? -8.220 -2.706 4.310 1.00 85.44 72 LEU A CA 1
ATOM 567 C C . LEU A 1 72 ? -9.562 -2.063 3.927 1.00 85.44 72 LEU A C 1
ATOM 569 O O . LEU A 1 72 ? -10.270 -1.562 4.804 1.00 85.44 72 LEU A O 1
ATOM 573 N N . VAL A 1 73 ? -9.972 -2.119 2.654 1.00 88.25 73 VAL A N 1
ATOM 574 C CA . VAL A 1 73 ? -11.328 -1.705 2.240 1.00 88.25 73 VAL A CA 1
ATOM 575 C C . VAL A 1 73 ? -12.385 -2.570 2.925 1.00 88.25 73 VAL A C 1
ATOM 577 O O . VAL A 1 73 ? -13.375 -2.051 3.449 1.00 88.25 73 VAL A O 1
ATOM 580 N N . TYR A 1 74 ? -12.174 -3.886 2.959 1.00 86.94 74 TYR A N 1
ATOM 581 C CA . TYR A 1 74 ? -13.087 -4.814 3.616 1.00 86.94 74 TYR A CA 1
ATOM 582 C C . TYR A 1 74 ? -13.139 -4.597 5.135 1.00 86.94 74 TYR A C 1
ATOM 584 O O . TYR A 1 74 ? -14.225 -4.614 5.717 1.00 86.94 74 TYR A O 1
ATOM 592 N N . ALA A 1 75 ? -11.998 -4.316 5.770 1.00 85.00 75 ALA A N 1
ATOM 593 C CA . ALA A 1 75 ? -11.932 -3.917 7.171 1.00 85.00 75 ALA A CA 1
ATOM 594 C C . ALA A 1 75 ? -12.752 -2.648 7.435 1.00 85.00 75 ALA A C 1
ATOM 596 O O . ALA A 1 75 ? -13.581 -2.633 8.341 1.00 85.00 75 ALA A O 1
ATOM 597 N N . CYS A 1 76 ? -12.579 -1.614 6.605 1.00 84.38 76 CYS A N 1
ATOM 598 C CA . CYS A 1 76 ? -13.323 -0.361 6.711 1.00 84.38 76 CYS A CA 1
ATOM 599 C C . CYS A 1 76 ? -14.840 -0.596 6.606 1.00 84.38 76 CYS A C 1
ATOM 601 O O . CYS A 1 76 ? -15.604 -0.090 7.427 1.00 84.38 76 CYS A O 1
ATOM 603 N N . LYS A 1 77 ? -15.279 -1.436 5.657 1.00 86.12 77 LYS A N 1
ATOM 604 C CA . LYS A 1 77 ? -16.690 -1.826 5.524 1.00 86.12 77 LYS A CA 1
ATOM 605 C C . LYS A 1 77 ? -17.205 -2.556 6.769 1.00 86.12 77 LYS A C 1
ATOM 607 O O . LYS A 1 77 ? -18.257 -2.198 7.283 1.00 86.12 77 LYS A O 1
ATOM 612 N N . ARG A 1 78 ? -16.456 -3.532 7.293 1.00 81.69 78 ARG A N 1
ATOM 613 C CA . ARG A 1 78 ? -16.851 -4.265 8.507 1.00 81.69 78 ARG A CA 1
ATOM 614 C C . ARG A 1 78 ? -16.997 -3.363 9.729 1.00 81.69 78 ARG A C 1
ATOM 616 O O . ARG A 1 78 ? -17.962 -3.532 10.467 1.00 81.69 78 ARG A O 1
ATOM 623 N N . MET A 1 79 ? -16.096 -2.397 9.907 1.00 81.62 79 MET A N 1
ATOM 624 C CA . MET A 1 79 ? -16.199 -1.421 10.996 1.00 81.62 79 MET A CA 1
ATOM 625 C C . MET A 1 79 ? -17.448 -0.543 10.866 1.00 81.62 79 MET A C 1
ATOM 627 O O . MET A 1 79 ? -18.073 -0.222 11.873 1.00 81.62 79 MET A O 1
ATOM 631 N N . MET A 1 80 ? -17.837 -0.166 9.642 1.00 80.56 80 MET A N 1
ATOM 632 C CA . MET A 1 80 ? -19.085 0.572 9.408 1.00 80.56 80 MET A CA 1
ATOM 633 C C . MET A 1 80 ? -20.326 -0.267 9.727 1.00 80.56 80 MET A C 1
ATOM 635 O O . MET A 1 80 ? -21.302 0.265 10.246 1.00 80.56 80 MET A O 1
ATOM 639 N N . ASP A 1 81 ? -20.268 -1.571 9.458 1.00 81.19 81 ASP A N 1
ATOM 640 C CA . ASP A 1 81 ? -21.335 -2.525 9.773 1.00 81.19 81 ASP A CA 1
ATOM 641 C C . ASP A 1 81 ? -21.359 -2.919 11.270 1.00 81.19 81 ASP A C 1
ATOM 643 O O . ASP A 1 81 ? -22.132 -3.793 11.665 1.00 81.19 81 ASP A O 1
ATOM 647 N N . GLY A 1 82 ? -20.495 -2.321 12.106 1.00 74.38 82 GLY A N 1
ATOM 648 C CA . GLY A 1 82 ? -20.388 -2.612 13.541 1.00 74.38 82 GLY A CA 1
ATOM 649 C C . GLY A 1 82 ? -19.825 -4.001 13.861 1.00 74.38 82 GLY A C 1
ATOM 650 O O . GLY A 1 82 ? -20.058 -4.523 14.947 1.00 74.38 82 GLY A O 1
ATOM 651 N N . ARG A 1 83 ? -19.122 -4.631 12.911 1.00 77.44 83 ARG A N 1
ATOM 652 C CA . ARG A 1 83 ? -18.518 -5.965 13.058 1.00 77.44 83 ARG A CA 1
ATOM 653 C C . ARG A 1 83 ? -17.018 -5.855 13.323 1.00 77.44 83 ARG A C 1
ATOM 655 O O . ARG A 1 83 ? -16.368 -4.932 12.835 1.00 77.44 83 ARG A O 1
ATOM 662 N N . SER A 1 84 ? -16.446 -6.861 13.989 1.00 76.56 84 SER A N 1
ATOM 663 C CA . SER A 1 84 ? -14.997 -6.914 14.211 1.00 76.56 84 SER A CA 1
ATOM 664 C C . SER A 1 84 ? -14.218 -6.924 12.889 1.00 76.56 84 SER A C 1
ATOM 666 O O . SER A 1 84 ? -14.486 -7.706 11.962 1.00 76.56 84 SER A O 1
ATOM 668 N N . ALA A 1 85 ? -13.224 -6.042 12.831 1.00 81.75 85 ALA A N 1
ATOM 669 C CA . ALA A 1 85 ? -12.311 -5.867 11.713 1.00 81.75 85 ALA A CA 1
ATOM 670 C C . ALA A 1 85 ? -10.866 -6.278 12.051 1.00 81.75 85 ALA A C 1
ATOM 672 O O . ALA A 1 85 ? -9.980 -6.051 11.235 1.00 81.75 85 ALA A O 1
ATOM 673 N N . ALA A 1 86 ? -10.621 -6.924 13.200 1.00 78.12 86 ALA A N 1
ATOM 674 C CA . ALA A 1 86 ? -9.280 -7.332 13.643 1.00 78.12 86 ALA A CA 1
ATOM 675 C C . ALA A 1 86 ? -8.515 -8.129 12.580 1.00 78.12 86 ALA A C 1
ATOM 677 O O . ALA A 1 86 ? -7.454 -7.714 12.119 1.00 78.12 86 ALA A O 1
ATOM 678 N N . MET A 1 87 ? -9.112 -9.226 12.117 1.00 79.69 87 MET A N 1
ATOM 679 C CA . MET A 1 87 ? -8.519 -10.109 11.114 1.00 79.69 87 MET A CA 1
ATOM 680 C C . MET A 1 87 ? -8.214 -9.418 9.769 1.00 79.69 87 MET A C 1
ATOM 682 O O . MET A 1 87 ? -7.088 -9.531 9.291 1.00 79.69 87 MET A O 1
ATOM 686 N N . PRO A 1 88 ? -9.148 -8.698 9.113 1.00 85.62 88 PRO A N 1
ATOM 687 C CA . PRO A 1 88 ? -8.829 -8.072 7.832 1.00 85.62 88 PRO A CA 1
ATOM 688 C C . PRO A 1 88 ? -7.813 -6.929 7.947 1.00 85.62 88 PRO A C 1
ATOM 690 O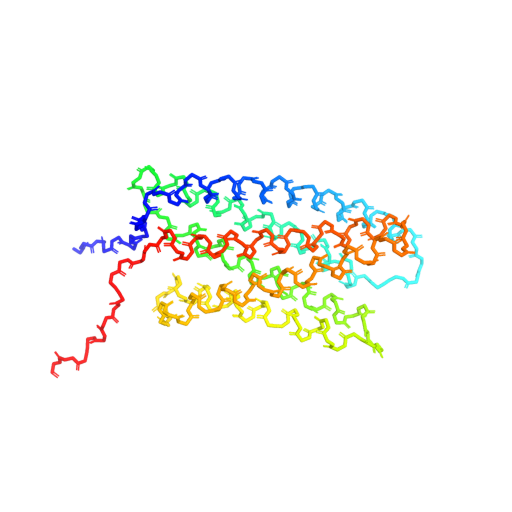 O . PRO A 1 88 ? -7.086 -6.688 6.986 1.00 85.62 88 PRO A O 1
ATOM 693 N N . VAL A 1 89 ? -7.709 -6.256 9.100 1.00 84.25 89 VAL A N 1
ATOM 694 C CA . VAL A 1 89 ? -6.665 -5.243 9.313 1.00 84.25 89 VAL A CA 1
ATOM 695 C C . VAL A 1 89 ? -5.293 -5.881 9.468 1.00 84.25 89 VAL A C 1
ATOM 697 O O . VAL A 1 89 ? -4.364 -5.482 8.769 1.00 84.25 89 VAL A O 1
ATOM 700 N N . THR A 1 90 ? -5.155 -6.891 10.329 1.00 84.75 90 THR A N 1
ATOM 701 C CA . THR A 1 90 ? -3.866 -7.566 10.534 1.00 84.75 90 THR A CA 1
ATOM 702 C C . THR A 1 90 ? -3.374 -8.229 9.252 1.00 84.75 90 THR A C 1
ATOM 704 O O . THR A 1 90 ? -2.213 -8.057 8.888 1.00 84.75 90 THR A O 1
ATOM 707 N N . VAL A 1 91 ? -4.259 -8.897 8.506 1.00 86.69 91 VAL A N 1
ATOM 708 C CA . VAL A 1 91 ? -3.923 -9.469 7.193 1.00 86.69 91 VAL A CA 1
ATOM 709 C C . VAL A 1 91 ? -3.536 -8.375 6.196 1.00 86.69 91 VAL A C 1
ATOM 711 O O . VAL A 1 91 ? -2.530 -8.519 5.505 1.00 86.69 91 VAL A O 1
ATOM 714 N N . GLY A 1 92 ? -4.272 -7.259 6.150 1.00 87.25 92 GLY A N 1
ATOM 715 C CA . GLY A 1 92 ? -3.958 -6.133 5.268 1.00 87.25 92 GLY A CA 1
ATOM 716 C C . GLY A 1 92 ? -2.556 -5.569 5.509 1.00 87.25 92 GLY A C 1
ATOM 717 O O . GLY A 1 92 ? -1.760 -5.482 4.577 1.00 87.25 92 GLY A O 1
ATOM 718 N N . PHE A 1 93 ? -2.213 -5.261 6.761 1.00 86.25 93 PHE A N 1
ATOM 719 C CA . PHE A 1 93 ? -0.879 -4.759 7.107 1.00 86.25 93 PHE A CA 1
ATOM 720 C C . PHE A 1 93 ? 0.222 -5.812 6.939 1.00 86.25 93 PHE A C 1
ATOM 722 O O . PHE A 1 93 ? 1.314 -5.475 6.487 1.00 86.25 93 PHE A O 1
ATOM 729 N N . GLY A 1 94 ? -0.058 -7.088 7.218 1.00 86.19 94 GLY A N 1
ATOM 730 C CA . GLY A 1 94 ? 0.891 -8.177 6.969 1.00 86.19 94 GLY A CA 1
ATOM 731 C C . GLY A 1 94 ? 1.252 -8.307 5.485 1.00 86.19 94 GLY A C 1
ATOM 732 O O . GLY A 1 94 ? 2.423 -8.452 5.136 1.00 86.19 94 GLY A O 1
ATOM 733 N N . LEU A 1 95 ? 0.265 -8.166 4.596 1.00 89.38 95 LEU A N 1
ATOM 734 C CA . LEU A 1 95 ? 0.484 -8.155 3.147 1.00 89.38 95 LEU A CA 1
ATOM 735 C C . LEU A 1 95 ? 1.274 -6.919 2.682 1.00 89.38 95 LEU A C 1
ATOM 737 O O . LEU A 1 95 ? 2.104 -7.041 1.781 1.00 89.38 95 LEU A O 1
ATOM 741 N N . MET A 1 96 ? 1.094 -5.754 3.320 1.00 88.19 96 MET A N 1
ATOM 742 C CA . MET A 1 96 ? 1.924 -4.566 3.048 1.00 88.19 96 MET A CA 1
ATOM 743 C C . MET A 1 96 ? 3.384 -4.775 3.440 1.00 88.19 96 MET A C 1
ATOM 745 O O . MET A 1 96 ? 4.274 -4.371 2.694 1.00 88.19 96 MET A O 1
ATOM 749 N N . VAL A 1 97 ? 3.644 -5.437 4.572 1.00 87.69 97 VAL A N 1
ATOM 750 C CA . VAL A 1 97 ? 5.009 -5.789 4.988 1.00 87.69 97 VAL A CA 1
ATOM 751 C C . VAL A 1 97 ? 5.642 -6.738 3.969 1.00 87.69 97 VAL A C 1
ATOM 753 O O . VAL A 1 97 ? 6.750 -6.476 3.509 1.00 87.69 97 VAL A O 1
ATOM 756 N N . LEU A 1 98 ? 4.930 -7.788 3.543 1.00 87.56 98 LEU A N 1
ATOM 757 C CA . LEU A 1 98 ? 5.423 -8.727 2.525 1.00 87.56 98 LEU A CA 1
ATOM 758 C C . LEU A 1 98 ? 5.710 -8.038 1.181 1.00 87.56 98 LEU A C 1
ATOM 760 O O . LEU A 1 98 ? 6.753 -8.280 0.574 1.00 87.56 98 LEU A O 1
ATOM 764 N N . SER A 1 99 ? 4.822 -7.141 0.741 1.00 86.56 99 SER A N 1
ATOM 765 C CA . SER A 1 99 ? 5.037 -6.320 -0.457 1.00 86.56 99 SER A CA 1
ATOM 766 C C . SER A 1 99 ? 6.267 -5.415 -0.294 1.00 86.56 99 SER A C 1
ATOM 768 O O . SER A 1 99 ? 7.115 -5.363 -1.183 1.00 86.56 99 SER A O 1
ATOM 770 N N . GLY A 1 100 ? 6.441 -4.780 0.871 1.00 83.75 100 GLY A N 1
ATOM 771 C CA . GLY A 1 100 ? 7.612 -3.959 1.189 1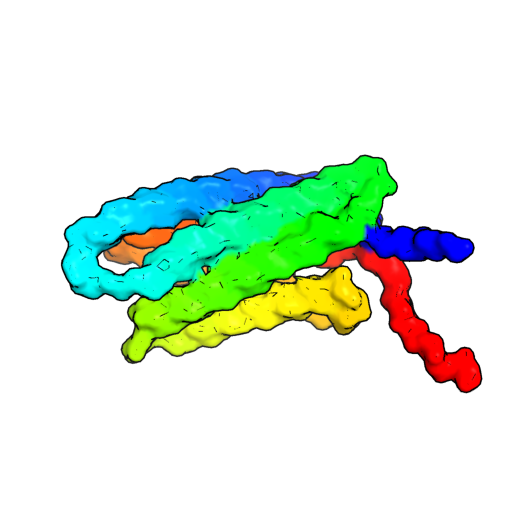.00 83.75 100 GLY A CA 1
ATOM 772 C C . GLY A 1 100 ? 8.934 -4.733 1.159 1.00 83.75 100 GLY A C 1
ATOM 773 O O . GLY A 1 100 ? 9.915 -4.233 0.613 1.00 83.75 100 GLY A O 1
ATOM 774 N N . VAL A 1 101 ? 8.960 -5.964 1.683 1.00 85.62 101 VAL A N 1
ATOM 775 C CA . VAL A 1 101 ? 10.138 -6.849 1.611 1.00 85.62 101 VAL A CA 1
ATOM 776 C C . VAL A 1 101 ? 10.468 -7.181 0.159 1.00 85.62 101 VAL A C 1
ATOM 778 O O . VAL A 1 101 ? 11.613 -7.031 -0.263 1.00 85.62 101 VAL A O 1
ATOM 781 N N . SER A 1 102 ? 9.463 -7.583 -0.620 1.00 81.81 102 SER A N 1
ATOM 782 C CA . SER A 1 102 ? 9.637 -7.922 -2.034 1.00 81.81 102 SER A CA 1
ATOM 783 C C . SER A 1 102 ? 10.166 -6.731 -2.846 1.00 81.81 102 SER A C 1
ATOM 785 O O . SER A 1 102 ? 11.114 -6.870 -3.622 1.00 81.81 102 SER A O 1
ATOM 787 N N . ASN A 1 103 ? 9.632 -5.532 -2.594 1.00 78.75 103 ASN A N 1
ATOM 788 C CA . ASN A 1 103 ? 10.087 -4.298 -3.232 1.00 78.75 103 ASN A CA 1
ATOM 789 C C . ASN A 1 103 ? 11.523 -3.919 -2.823 1.00 78.75 103 ASN A C 1
ATOM 791 O O . ASN A 1 103 ? 12.317 -3.506 -3.665 1.00 78.75 103 ASN A O 1
ATOM 795 N N . LEU A 1 104 ? 11.890 -4.091 -1.547 1.00 80.06 104 LEU A N 1
ATOM 796 C CA . LEU A 1 104 ? 13.248 -3.828 -1.062 1.00 80.06 104 LEU A CA 1
ATOM 797 C C . LEU A 1 104 ? 14.280 -4.727 -1.755 1.00 80.06 104 LEU A C 1
ATOM 799 O O . LEU A 1 104 ? 15.294 -4.223 -2.233 1.00 80.06 104 LEU A O 1
ATOM 803 N N . ILE A 1 105 ? 14.013 -6.036 -1.829 1.00 76.25 105 ILE A N 1
ATOM 804 C CA . ILE A 1 105 ? 14.915 -7.000 -2.478 1.00 76.25 105 ILE A CA 1
ATOM 805 C C . ILE A 1 105 ? 15.038 -6.676 -3.967 1.00 76.25 105 ILE A C 1
ATOM 807 O O . ILE A 1 105 ? 16.134 -6.651 -4.515 1.00 76.25 105 ILE A O 1
ATOM 811 N N . SER A 1 106 ? 13.920 -6.362 -4.615 1.00 72.75 106 SER A N 1
ATOM 812 C CA . SER A 1 106 ? 13.926 -6.016 -6.027 1.00 72.75 106 SER A CA 1
ATOM 813 C C . SER A 1 106 ? 14.751 -4.757 -6.339 1.00 72.75 106 SER A C 1
ATOM 815 O O . SER A 1 106 ? 15.584 -4.772 -7.245 1.00 72.75 106 SER A O 1
ATOM 817 N N . GLN A 1 107 ? 14.554 -3.675 -5.583 1.00 69.31 107 GLN A N 1
ATOM 818 C CA . GLN A 1 107 ? 15.300 -2.430 -5.783 1.00 69.31 107 GLN A CA 1
ATOM 819 C C . GLN A 1 107 ? 16.790 -2.613 -5.468 1.00 69.31 107 GLN A C 1
ATOM 821 O O . GLN A 1 107 ? 17.637 -2.046 -6.155 1.00 69.31 107 GLN A O 1
ATOM 826 N N . ALA A 1 108 ? 17.123 -3.448 -4.479 1.00 64.44 108 ALA A N 1
ATOM 827 C CA . ALA A 1 108 ? 18.502 -3.822 -4.177 1.00 64.44 108 ALA A CA 1
ATOM 828 C C . ALA A 1 108 ? 19.210 -4.471 -5.378 1.00 64.44 108 ALA A C 1
ATOM 830 O O . ALA A 1 108 ? 20.356 -4.131 -5.667 1.00 64.44 108 ALA A O 1
ATOM 831 N N . SER A 1 109 ? 18.521 -5.362 -6.096 1.00 65.44 109 SER A N 1
ATOM 832 C CA . SER A 1 109 ? 19.065 -6.049 -7.271 1.00 65.44 109 SER A CA 1
ATOM 833 C C . SER A 1 109 ? 19.247 -5.126 -8.482 1.00 65.44 109 SER A C 1
ATOM 835 O O . SER A 1 109 ? 20.226 -5.266 -9.206 1.00 65.44 109 SER A O 1
ATOM 837 N N . ILE A 1 110 ? 18.349 -4.157 -8.694 1.00 63.69 110 ILE A N 1
ATOM 838 C CA . ILE A 1 110 ? 18.410 -3.233 -9.846 1.00 63.69 110 ILE A CA 1
ATOM 839 C C . ILE A 1 110 ? 19.530 -2.194 -9.690 1.00 63.69 110 ILE A C 1
ATOM 841 O O . ILE A 1 110 ? 20.135 -1.762 -10.669 1.00 63.69 110 ILE A O 1
ATOM 845 N N . LEU A 1 111 ? 19.811 -1.767 -8.458 1.00 59.91 111 LEU A N 1
ATOM 846 C CA . LEU A 1 111 ? 20.623 -0.581 -8.170 1.00 59.91 111 LEU A CA 1
ATOM 847 C C . LEU A 1 111 ? 22.042 -0.887 -7.668 1.00 59.91 111 LEU A C 1
ATOM 849 O O . LEU A 1 111 ? 22.683 0.011 -7.111 1.00 59.91 111 LEU A O 1
ATOM 853 N N . ALA A 1 112 ? 22.541 -2.109 -7.888 1.00 51.97 112 ALA A N 1
ATOM 854 C CA . ALA A 1 112 ? 23.768 -2.691 -7.320 1.00 51.97 112 ALA A CA 1
ATOM 855 C C . ALA A 1 112 ? 25.092 -1.906 -7.530 1.00 51.97 112 ALA A C 1
ATOM 857 O O . ALA A 1 112 ? 26.145 -2.370 -7.104 1.00 51.97 112 ALA A O 1
ATOM 858 N N . GLY A 1 113 ? 25.071 -0.709 -8.125 1.00 48.28 113 GLY A N 1
ATOM 859 C CA . GLY A 1 113 ? 26.240 0.164 -8.267 1.00 48.28 113 GLY A CA 1
ATOM 860 C C . GLY A 1 113 ? 26.087 1.620 -7.803 1.00 48.28 113 GLY A C 1
ATOM 861 O O . GLY A 1 113 ? 27.113 2.261 -7.619 1.00 48.28 113 GLY A O 1
ATOM 862 N N . ASN A 1 114 ? 24.876 2.174 -7.607 1.00 50.50 114 ASN A N 1
ATOM 863 C CA . ASN A 1 114 ? 24.712 3.619 -7.314 1.00 50.50 114 ASN A CA 1
ATOM 864 C C . ASN A 1 114 ? 23.418 4.040 -6.566 1.00 50.50 114 ASN A C 1
ATOM 866 O O . ASN A 1 114 ? 23.174 5.234 -6.404 1.00 50.50 114 ASN A O 1
ATOM 870 N N . GLY A 1 115 ? 22.578 3.113 -6.083 1.00 56.69 115 GLY A N 1
ATOM 871 C CA . GLY A 1 115 ? 21.255 3.450 -5.509 1.00 56.69 115 GLY A CA 1
ATOM 872 C C . GLY A 1 115 ? 21.076 3.251 -4.007 1.00 56.69 115 GLY A C 1
ATOM 873 O O . GLY A 1 115 ? 19.961 2.979 -3.559 1.00 56.69 115 GLY A O 1
ATOM 874 N N . LEU A 1 116 ? 22.139 3.383 -3.212 1.00 63.88 116 LEU A N 1
ATOM 875 C CA . LEU A 1 116 ? 22.092 3.147 -1.763 1.00 63.88 116 LEU A CA 1
ATOM 876 C C . LEU A 1 116 ? 21.041 4.024 -1.050 1.00 63.88 116 LEU A C 1
ATOM 878 O O . LEU A 1 116 ? 20.377 3.566 -0.125 1.00 63.88 116 LEU A O 1
ATOM 882 N N . SER A 1 117 ? 20.809 5.247 -1.533 1.00 65.94 117 SER A N 1
ATOM 883 C CA . SER A 1 117 ? 19.766 6.148 -1.021 1.00 65.94 117 SER A CA 1
ATOM 884 C C . SER A 1 117 ? 18.345 5.606 -1.219 1.00 65.94 117 SER A C 1
ATOM 886 O O . SER A 1 117 ? 17.515 5.719 -0.319 1.00 65.94 117 SER A O 1
ATOM 888 N N . ILE A 1 118 ? 18.066 4.973 -2.361 1.00 69.00 118 ILE A N 1
ATOM 889 C CA . ILE A 1 118 ? 16.761 4.373 -2.677 1.00 69.00 118 ILE A CA 1
ATOM 890 C C . ILE A 1 118 ? 16.553 3.094 -1.860 1.00 69.00 118 ILE A C 1
ATOM 892 O O . ILE A 1 118 ? 15.452 2.845 -1.373 1.00 69.00 118 ILE A O 1
ATOM 896 N N . MET A 1 119 ? 17.610 2.308 -1.651 1.00 73.88 119 MET A N 1
ATOM 897 C CA . MET A 1 119 ? 17.560 1.108 -0.814 1.00 73.88 119 MET A CA 1
ATOM 898 C C . MET A 1 119 ? 17.258 1.450 0.653 1.00 73.88 119 MET A C 1
ATOM 900 O O . MET A 1 119 ? 16.378 0.843 1.264 1.00 73.88 119 MET A O 1
ATOM 904 N N . VAL A 1 120 ? 17.945 2.457 1.204 1.00 77.56 120 VAL A N 1
ATOM 905 C CA . VAL A 1 120 ? 17.702 2.950 2.570 1.00 77.56 120 VAL A CA 1
ATOM 906 C C . VAL A 1 120 ? 16.271 3.460 2.712 1.00 77.56 120 VAL A C 1
ATOM 908 O O . VAL A 1 120 ? 15.612 3.183 3.712 1.00 77.56 120 VAL A O 1
ATOM 911 N N . LEU A 1 121 ? 15.756 4.149 1.694 1.00 78.56 121 LEU A N 1
ATOM 912 C CA . LEU A 1 121 ? 14.380 4.626 1.691 1.00 78.56 121 LEU A CA 1
ATOM 913 C C . LEU A 1 121 ? 13.364 3.466 1.678 1.00 78.56 121 LEU A C 1
ATOM 915 O O . LEU A 1 121 ? 12.379 3.526 2.415 1.00 78.56 121 LEU A O 1
ATOM 919 N N . CYS A 1 122 ? 13.628 2.383 0.934 1.00 76.12 122 CYS A N 1
ATOM 920 C CA . CYS A 1 122 ? 12.766 1.192 0.891 1.00 76.12 122 CYS A CA 1
ATOM 921 C C . CYS A 1 122 ? 12.735 0.522 2.267 1.00 76.12 122 CYS A C 1
ATOM 923 O O . CYS A 1 122 ? 11.674 0.133 2.755 1.00 76.12 122 CYS A O 1
ATOM 925 N N . ALA A 1 123 ? 13.902 0.415 2.908 1.00 83.69 123 ALA A N 1
ATOM 926 C CA . ALA A 1 123 ? 14.031 -0.149 4.243 1.00 83.69 123 ALA A CA 1
ATOM 927 C C . ALA A 1 123 ? 13.283 0.696 5.286 1.00 83.69 123 ALA A C 1
ATOM 929 O O . ALA A 1 123 ? 12.620 0.145 6.161 1.00 83.69 123 ALA A O 1
ATOM 930 N N . LEU A 1 124 ? 13.321 2.027 5.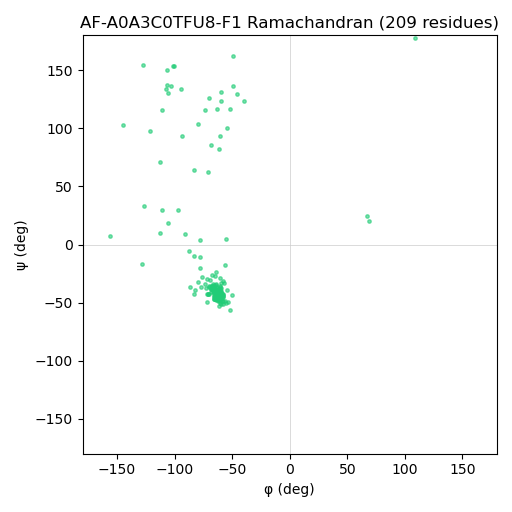164 1.00 84.12 124 LEU A N 1
ATOM 931 C CA . LEU A 1 124 ? 12.598 2.928 6.061 1.00 84.12 124 LEU A CA 1
ATOM 932 C C . LEU A 1 124 ? 11.078 2.762 5.911 1.00 84.12 124 LEU A C 1
ATOM 934 O O . LEU A 1 124 ? 10.380 2.611 6.910 1.00 84.12 124 LEU A O 1
ATOM 938 N N . VAL A 1 125 ? 10.570 2.684 4.675 1.00 82.69 125 VAL A N 1
ATOM 939 C CA . VAL A 1 125 ? 9.146 2.404 4.407 1.00 82.69 125 VAL A CA 1
ATOM 940 C C . VAL A 1 125 ? 8.725 1.052 4.987 1.00 82.69 125 VAL A C 1
ATOM 942 O O . VAL A 1 125 ? 7.672 0.954 5.619 1.00 82.69 125 VAL A O 1
ATOM 945 N N . LEU A 1 126 ? 9.559 0.020 4.834 1.00 86.56 126 LEU A N 1
ATOM 946 C CA . LEU A 1 126 ? 9.309 -1.295 5.420 1.00 86.56 126 LEU A CA 1
ATOM 947 C C . LEU A 1 126 ? 9.213 -1.224 6.952 1.00 86.56 126 LEU A C 1
ATOM 949 O O . LEU A 1 126 ? 8.270 -1.764 7.529 1.00 86.56 126 LEU A O 1
ATOM 953 N N . ILE A 1 127 ? 10.140 -0.522 7.612 1.00 87.31 127 ILE A N 1
ATOM 954 C CA . ILE A 1 127 ? 10.113 -0.319 9.070 1.00 87.31 127 ILE A CA 1
ATOM 955 C C . ILE A 1 127 ? 8.829 0.408 9.491 1.00 87.31 127 ILE A C 1
ATOM 957 O O . ILE A 1 127 ? 8.186 -0.005 10.455 1.00 87.31 127 ILE A O 1
ATOM 961 N N . CYS A 1 128 ? 8.405 1.436 8.751 1.00 86.88 128 CYS A N 1
ATOM 962 C CA . CYS A 1 128 ? 7.146 2.134 9.012 1.00 86.88 128 CYS A CA 1
ATOM 963 C C . CYS A 1 128 ? 5.937 1.186 8.968 1.00 86.88 128 CYS A C 1
ATOM 965 O O . CYS A 1 128 ? 5.086 1.239 9.860 1.00 86.88 128 CYS A O 1
ATOM 967 N N . TYR A 1 129 ? 5.871 0.291 7.976 1.00 86.00 129 TYR A N 1
ATOM 968 C CA . TYR A 1 129 ? 4.801 -0.707 7.891 1.00 86.00 129 TYR A CA 1
ATOM 969 C C . TYR A 1 129 ? 4.873 -1.750 9.005 1.00 86.00 129 TYR A C 1
ATOM 971 O O . TYR A 1 129 ? 3.827 -2.114 9.539 1.00 86.00 129 TYR A O 1
ATOM 979 N N . ILE A 1 130 ? 6.071 -2.178 9.414 1.00 87.94 130 ILE A N 1
ATOM 980 C CA . ILE A 1 130 ? 6.249 -3.091 10.552 1.00 87.94 130 ILE A CA 1
ATOM 981 C C . ILE A 1 130 ? 5.731 -2.448 11.842 1.00 87.94 130 ILE A C 1
ATOM 983 O O . ILE A 1 130 ? 4.989 -3.089 12.578 1.00 87.94 130 ILE A O 1
ATOM 987 N N . ILE A 1 131 ? 6.055 -1.179 12.105 1.00 85.88 131 ILE A N 1
ATOM 988 C CA . ILE A 1 131 ? 5.563 -0.468 13.297 1.00 85.88 131 ILE A CA 1
ATOM 989 C C . ILE A 1 131 ? 4.029 -0.377 13.277 1.00 85.88 131 ILE A C 1
ATOM 991 O O . ILE A 1 131 ? 3.383 -0.655 14.287 1.00 85.88 131 ILE A O 1
ATOM 995 N N . CYS A 1 132 ? 3.431 -0.057 12.124 1.00 82.81 132 CYS A N 1
ATOM 996 C CA . CYS A 1 132 ? 1.971 -0.036 11.978 1.00 82.81 132 CYS A CA 1
ATOM 997 C C . CYS A 1 132 ? 1.349 -1.422 12.192 1.00 82.81 132 CYS A C 1
ATOM 999 O O . CYS A 1 132 ? 0.330 -1.548 12.867 1.00 82.81 132 CYS A O 1
ATOM 1001 N N . PHE A 1 133 ? 1.973 -2.470 11.659 1.00 84.94 133 PHE A N 1
ATOM 1002 C CA . PHE A 1 133 ? 1.538 -3.849 11.843 1.00 84.94 133 PHE A CA 1
ATOM 1003 C C . PHE A 1 133 ? 1.596 -4.280 13.315 1.00 84.94 133 PHE A C 1
ATOM 1005 O O . PHE A 1 133 ? 0.618 -4.826 13.825 1.00 84.94 133 PHE A O 1
ATOM 1012 N N . LEU A 1 134 ? 2.692 -3.975 14.017 1.00 84.50 134 LEU A N 1
ATOM 1013 C CA . LEU A 1 134 ? 2.865 -4.280 15.440 1.00 84.50 134 LEU A CA 1
ATOM 1014 C C . LEU A 1 134 ? 1.807 -3.586 16.302 1.00 84.50 134 LEU A C 1
ATOM 1016 O O . LEU A 1 134 ? 1.207 -4.235 17.160 1.00 84.50 134 LEU A O 1
ATOM 1020 N N . GLN A 1 135 ? 1.486 -2.318 16.017 1.00 82.12 135 GLN A N 1
ATOM 1021 C CA . GLN A 1 135 ? 0.419 -1.601 16.724 1.00 82.12 135 GLN A CA 1
ATOM 1022 C C . GLN A 1 135 ? -0.912 -2.359 16.669 1.00 82.12 135 GLN A C 1
ATOM 1024 O O . GLN A 1 135 ? -1.654 -2.403 17.650 1.00 82.12 135 GLN A O 1
ATOM 1029 N N . TYR A 1 136 ? -1.207 -2.969 15.524 1.00 75.75 136 TYR A N 1
ATOM 1030 C CA . TYR A 1 136 ? -2.433 -3.722 15.283 1.00 75.75 136 TYR A CA 1
ATOM 1031 C C . TYR A 1 136 ? -2.389 -5.164 15.792 1.00 75.75 136 TYR A C 1
ATOM 1033 O O . TYR A 1 136 ? -3.434 -5.799 15.912 1.00 75.75 136 TYR A O 1
ATOM 1041 N N . GLN A 1 137 ? -1.212 -5.632 16.204 1.00 78.75 137 GLN A N 1
ATOM 1042 C CA . GLN A 1 137 ? -1.027 -6.808 17.055 1.00 78.75 137 GLN A CA 1
ATOM 1043 C C . GLN A 1 137 ? -1.005 -6.473 18.557 1.00 78.75 137 GLN A C 1
ATOM 1045 O O . GLN A 1 137 ? -0.712 -7.349 19.364 1.00 78.75 137 GLN A O 1
ATOM 1050 N N . ARG A 1 138 ? -1.327 -5.227 18.943 1.00 74.81 138 ARG A N 1
ATOM 1051 C CA . ARG A 1 138 ? -1.253 -4.701 20.324 1.00 74.81 138 ARG A CA 1
ATOM 1052 C C . ARG A 1 138 ? 0.164 -4.578 20.889 1.00 74.81 138 ARG A C 1
ATOM 1054 O O . ARG A 1 138 ? 0.344 -4.546 22.102 1.00 74.81 138 ARG A O 1
ATOM 1061 N N . ILE A 1 139 ? 1.165 -4.460 20.024 1.00 76.31 139 ILE A N 1
ATOM 1062 C CA . ILE A 1 139 ? 2.564 -4.290 20.412 1.00 76.31 139 ILE A CA 1
ATOM 1063 C C . ILE A 1 139 ? 3.006 -2.874 20.029 1.00 76.31 139 ILE A C 1
ATOM 1065 O O . ILE A 1 139 ? 3.072 -2.528 18.852 1.00 76.31 139 ILE A O 1
ATOM 1069 N N . GLY A 1 140 ? 3.335 -2.051 21.026 1.00 71.12 140 GLY A N 1
ATOM 1070 C CA . GLY A 1 140 ? 3.880 -0.705 20.819 1.00 71.12 140 GLY A CA 1
ATOM 1071 C C . GLY A 1 140 ? 2.927 0.441 21.166 1.00 71.12 140 GLY A C 1
ATOM 1072 O O . GLY A 1 140 ? 1.789 0.252 21.597 1.00 71.12 140 GLY A O 1
ATOM 1073 N N . THR A 1 141 ? 3.437 1.667 21.028 1.00 80.44 141 THR A N 1
ATOM 1074 C CA . THR A 1 141 ? 2.743 2.883 21.461 1.00 80.44 141 THR A CA 1
ATOM 1075 C C . THR A 1 141 ? 2.129 3.629 20.277 1.00 80.44 141 THR A C 1
ATOM 1077 O O . THR A 1 141 ? 2.768 3.875 19.254 1.00 80.44 141 THR A O 1
ATOM 1080 N N . ARG A 1 142 ? 0.887 4.095 20.447 1.00 75.75 142 ARG A N 1
ATOM 1081 C CA . ARG A 1 142 ? 0.182 4.915 19.450 1.00 75.75 142 ARG A CA 1
ATOM 1082 C C . ARG A 1 142 ? 0.980 6.126 18.926 1.00 75.75 142 ARG A C 1
ATOM 1084 O O . ARG A 1 142 ? 0.941 6.341 17.715 1.00 75.75 142 ARG A O 1
ATOM 1091 N N . PRO A 1 143 ? 1.699 6.922 19.752 1.00 81.00 143 PRO A N 1
ATOM 1092 C CA . PRO A 1 143 ? 2.513 8.029 19.240 1.00 81.00 143 PRO A CA 1
ATOM 1093 C C . PRO A 1 143 ? 3.625 7.571 18.289 1.00 81.00 143 PRO A C 1
ATOM 1095 O O . PRO A 1 143 ? 3.847 8.225 17.271 1.00 81.00 143 PRO A O 1
ATOM 1098 N N . LEU A 1 144 ? 4.275 6.435 18.571 1.00 83.44 144 LEU A N 1
ATOM 1099 C CA . LEU A 1 144 ? 5.297 5.870 17.689 1.00 83.44 144 LEU A CA 1
ATOM 1100 C C . LEU A 1 144 ? 4.692 5.479 16.336 1.00 83.44 144 LEU A C 1
ATOM 1102 O O . LEU A 1 144 ? 5.276 5.758 15.292 1.00 83.44 144 LEU A O 1
ATOM 1106 N N . THR A 1 145 ? 3.490 4.908 16.348 1.00 84.00 145 THR A N 1
ATOM 1107 C CA . THR A 1 145 ? 2.778 4.494 15.134 1.00 84.00 145 THR A CA 1
ATOM 1108 C C . THR A 1 145 ? 2.322 5.676 14.283 1.00 84.00 145 THR A C 1
ATOM 1110 O O . THR A 1 145 ? 2.431 5.632 13.060 1.00 84.00 145 THR A O 1
ATOM 1113 N N . ILE A 1 146 ? 1.876 6.771 14.906 1.00 84.25 146 ILE A N 1
ATOM 1114 C CA . ILE A 1 146 ? 1.560 8.014 14.186 1.00 84.25 146 ILE A CA 1
ATOM 1115 C C . ILE A 1 146 ? 2.825 8.582 13.538 1.00 84.25 146 ILE A C 1
ATOM 1117 O O . ILE A 1 146 ? 2.801 8.932 12.359 1.00 84.25 146 ILE A O 1
ATOM 1121 N N . PHE A 1 147 ? 3.937 8.637 14.275 1.00 86.75 147 PHE A N 1
ATOM 1122 C CA . PHE A 1 147 ? 5.209 9.110 13.732 1.00 86.75 147 PHE A CA 1
ATOM 1123 C C . PHE A 1 147 ? 5.685 8.240 12.561 1.00 86.75 147 PHE A C 1
ATOM 1125 O O . PHE A 1 147 ? 6.040 8.764 11.507 1.00 86.75 147 PHE A O 1
ATOM 1132 N N . ALA A 1 148 ? 5.612 6.915 12.705 1.00 85.69 148 ALA A N 1
ATOM 1133 C CA . ALA A 1 148 ? 5.944 5.970 11.646 1.00 85.69 148 ALA A CA 1
ATOM 1134 C C . ALA A 1 148 ? 5.057 6.155 10.406 1.00 85.69 148 ALA A C 1
ATOM 1136 O O . ALA A 1 148 ? 5.568 6.160 9.289 1.00 85.69 148 ALA A O 1
ATOM 1137 N N . ALA A 1 149 ? 3.752 6.371 10.581 1.00 85.19 149 ALA A N 1
ATOM 1138 C CA . ALA A 1 149 ? 2.840 6.612 9.469 1.00 85.19 149 ALA A CA 1
ATOM 1139 C C . ALA A 1 149 ? 3.132 7.942 8.748 1.00 85.19 149 ALA A C 1
ATOM 1141 O O . ALA A 1 149 ? 3.133 7.984 7.518 1.00 85.19 149 ALA A O 1
ATOM 1142 N N . VAL A 1 150 ? 3.439 9.015 9.487 1.00 87.69 150 VAL A N 1
ATOM 1143 C CA . VAL A 1 150 ? 3.842 10.308 8.901 1.00 87.69 150 VAL A CA 1
ATOM 1144 C C . VAL A 1 150 ? 5.151 10.165 8.123 1.00 87.69 150 VAL A C 1
ATOM 1146 O O . VAL A 1 150 ? 5.238 10.611 6.980 1.00 87.69 150 VAL A O 1
ATOM 1149 N N . MET A 1 151 ? 6.145 9.489 8.703 1.00 88.00 151 MET A N 1
ATOM 1150 C CA . MET A 1 151 ? 7.406 9.189 8.023 1.00 88.00 151 MET A CA 1
ATOM 1151 C C . MET A 1 151 ? 7.187 8.348 6.761 1.00 88.00 151 MET A C 1
ATOM 1153 O O . MET A 1 151 ? 7.764 8.653 5.722 1.00 88.00 151 MET A O 1
ATOM 1157 N N . GLY A 1 152 ? 6.294 7.356 6.809 1.00 85.00 152 GLY A N 1
ATOM 1158 C CA . GLY A 1 152 ? 5.929 6.542 5.650 1.00 85.00 152 GLY A CA 1
ATOM 1159 C C . GLY A 1 152 ? 5.361 7.379 4.500 1.00 85.00 152 GLY A C 1
ATOM 1160 O O . GLY A 1 152 ? 5.757 7.188 3.351 1.00 85.00 152 GLY A O 1
ATOM 1161 N N . VAL A 1 153 ? 4.499 8.357 4.799 1.00 87.94 153 VAL A N 1
ATOM 1162 C CA . VAL A 1 153 ? 3.965 9.290 3.790 1.00 87.94 153 VAL A CA 1
ATOM 1163 C C . VAL A 1 153 ? 5.063 10.172 3.202 1.00 87.94 153 VAL A C 1
ATOM 1165 O O . VAL A 1 153 ? 5.096 10.360 1.987 1.00 87.94 153 VAL A O 1
ATOM 1168 N N . LEU A 1 154 ? 5.983 10.685 4.024 1.00 86.56 154 LEU A N 1
ATOM 1169 C CA . LEU A 1 154 ? 7.107 11.494 3.542 1.00 86.56 154 LEU A CA 1
ATOM 1170 C C . LEU A 1 154 ? 8.033 10.686 2.623 1.00 86.56 154 LEU A C 1
ATOM 1172 O O . LEU A 1 154 ? 8.405 11.162 1.550 1.00 86.56 154 LEU A O 1
ATOM 1176 N N . CYS A 1 155 ? 8.351 9.446 2.997 1.00 84.06 155 CYS A N 1
ATOM 1177 C CA . CYS A 1 155 ? 9.154 8.550 2.170 1.00 84.06 155 CYS A CA 1
ATOM 1178 C C . CYS A 1 155 ? 8.439 8.179 0.866 1.00 84.06 155 CYS A C 1
ATOM 1180 O O . CYS A 1 155 ? 9.045 8.253 -0.201 1.00 84.06 155 CYS A O 1
ATOM 1182 N N . GLY A 1 156 ? 7.144 7.854 0.926 1.00 80.44 156 GLY A N 1
ATOM 1183 C CA . GLY A 1 156 ? 6.320 7.614 -0.260 1.00 80.44 156 GLY A CA 1
ATOM 1184 C C . GLY A 1 156 ? 6.234 8.840 -1.176 1.00 80.44 156 GLY A C 1
ATOM 1185 O O . GLY A 1 156 ? 6.302 8.712 -2.395 1.00 80.44 156 GLY A O 1
ATOM 1186 N N . GLY A 1 157 ? 6.144 10.045 -0.607 1.00 82.12 157 GLY A N 1
ATOM 1187 C CA . GLY A 1 157 ? 6.130 11.294 -1.368 1.00 82.12 157 GLY A CA 1
ATOM 1188 C C . GLY A 1 157 ? 7.459 11.547 -2.077 1.00 82.12 157 GLY A C 1
ATOM 1189 O O . GLY A 1 157 ? 7.479 11.935 -3.243 1.00 82.12 157 GLY A O 1
ATOM 1190 N N . TYR A 1 158 ? 8.577 11.255 -1.412 1.00 82.31 158 TYR A N 1
ATOM 1191 C CA . TYR A 1 158 ? 9.899 11.332 -2.030 1.00 82.31 158 TYR A CA 1
ATOM 1192 C C . TYR A 1 158 ? 10.070 10.299 -3.160 1.00 82.31 158 TYR A C 1
ATOM 1194 O O . TYR A 1 158 ? 10.603 10.642 -4.217 1.00 82.31 158 TYR A O 1
ATOM 1202 N N . TYR A 1 159 ? 9.548 9.074 -2.992 1.00 75.56 159 TYR A N 1
ATOM 1203 C CA . TYR A 1 159 ? 9.468 8.080 -4.073 1.00 75.56 159 TYR A CA 1
ATOM 1204 C C . TYR A 1 159 ? 8.711 8.607 -5.284 1.00 75.56 159 TYR A C 1
ATOM 1206 O O . TYR A 1 159 ? 9.205 8.512 -6.406 1.00 75.56 159 TYR A O 1
ATOM 1214 N N . LEU A 1 160 ? 7.538 9.196 -5.055 1.00 78.62 160 LEU A N 1
ATOM 1215 C CA . LEU A 1 160 ? 6.707 9.743 -6.118 1.00 78.62 160 LEU A CA 1
ATOM 1216 C C . LEU A 1 160 ? 7.436 10.851 -6.888 1.00 78.62 160 LEU A C 1
ATOM 1218 O O . LEU A 1 160 ? 7.444 10.834 -8.115 1.00 78.62 160 LEU A O 1
ATOM 1222 N N . ILE A 1 161 ? 8.085 11.788 -6.189 1.00 79.88 161 ILE A N 1
ATOM 1223 C CA . ILE A 1 161 ? 8.831 12.888 -6.822 1.00 79.88 161 ILE A CA 1
ATOM 1224 C C . ILE A 1 161 ? 9.969 12.348 -7.691 1.00 79.88 161 ILE A C 1
ATOM 1226 O O . ILE A 1 161 ? 10.153 12.814 -8.816 1.00 79.88 161 ILE A O 1
ATOM 1230 N N . ASN A 1 162 ? 10.721 11.363 -7.198 1.00 73.38 162 ASN A N 1
ATOM 1231 C CA . ASN A 1 162 ? 11.791 10.750 -7.983 1.00 73.38 162 ASN A CA 1
ATOM 1232 C C . ASN A 1 162 ? 11.242 9.968 -9.178 1.00 73.38 162 ASN A C 1
ATOM 1234 O O . ASN A 1 162 ? 11.790 10.081 -10.270 1.00 73.38 162 ASN A O 1
ATOM 1238 N N . GLY A 1 163 ? 10.126 9.257 -9.004 1.00 67.50 163 GLY A N 1
ATOM 1239 C CA . GLY A 1 163 ? 9.410 8.596 -10.091 1.00 67.50 163 GLY A CA 1
ATOM 1240 C C . GLY A 1 163 ? 8.965 9.564 -11.186 1.00 67.50 163 GLY A C 1
ATOM 1241 O O . GLY A 1 163 ? 9.158 9.287 -12.364 1.00 67.50 163 GLY A O 1
ATOM 1242 N N . ILE A 1 164 ? 8.427 10.728 -10.808 1.00 72.00 164 ILE A N 1
ATOM 1243 C CA . ILE A 1 164 ? 8.025 11.780 -11.753 1.00 72.00 164 ILE A CA 1
ATOM 1244 C C . ILE A 1 164 ? 9.234 12.293 -12.541 1.00 72.00 164 ILE A C 1
ATOM 1246 O O . ILE A 1 164 ? 9.152 12.418 -13.760 1.00 72.00 164 ILE A O 1
ATOM 1250 N N . LYS A 1 165 ? 10.354 12.578 -11.865 1.00 70.25 165 LYS A N 1
ATOM 1251 C CA . LYS A 1 165 ? 11.581 13.052 -12.528 1.00 70.25 165 LYS A CA 1
ATOM 1252 C C . LYS A 1 165 ? 12.097 12.043 -13.548 1.00 70.25 165 LYS A C 1
ATOM 1254 O O . LYS A 1 165 ? 12.362 12.419 -14.682 1.00 70.25 165 LYS A O 1
ATOM 1259 N N . LEU A 1 166 ? 12.140 10.771 -13.159 1.00 66.69 166 LEU A N 1
ATOM 1260 C CA . LEU A 1 166 ? 12.513 9.662 -14.032 1.00 66.69 166 LEU A CA 1
ATOM 1261 C C . LEU A 1 166 ? 11.639 9.634 -15.299 1.00 66.69 166 LEU A C 1
ATOM 1263 O O . LEU A 1 166 ? 12.173 9.619 -16.404 1.00 66.69 166 LEU A O 1
ATOM 1267 N N . VAL A 1 167 ? 10.308 9.702 -15.159 1.00 66.00 167 VAL A N 1
ATOM 1268 C CA . VAL A 1 167 ? 9.369 9.669 -16.304 1.00 66.00 167 VAL A CA 1
ATOM 1269 C C . VAL A 1 167 ? 9.540 10.860 -17.245 1.00 66.00 167 VAL A C 1
ATOM 1271 O O . VAL A 1 167 ? 9.397 10.706 -18.456 1.00 66.00 167 VAL A O 1
ATOM 1274 N N . ILE A 1 168 ? 9.833 12.045 -16.705 1.00 66.69 168 ILE A N 1
ATOM 1275 C CA . ILE A 1 168 ? 10.065 13.253 -17.509 1.00 66.69 168 ILE A CA 1
ATOM 1276 C C . ILE A 1 168 ? 11.357 13.128 -18.327 1.00 66.69 168 ILE A C 1
ATOM 1278 O O . ILE A 1 168 ? 11.410 13.613 -19.455 1.00 66.69 168 ILE A O 1
ATOM 1282 N N . GLU A 1 169 ? 12.387 12.488 -17.775 1.00 66.69 169 GLU A N 1
ATOM 1283 C CA . GLU A 1 169 ? 13.692 12.358 -18.424 1.00 66.69 169 GLU A CA 1
ATOM 1284 C C . GLU A 1 169 ? 13.723 11.251 -19.492 1.00 66.69 169 GLU A C 1
ATOM 1286 O O . GLU A 1 169 ? 14.427 11.407 -20.491 1.00 66.69 169 GLU A O 1
ATOM 1291 N N . GLN A 1 170 ? 12.958 10.161 -19.330 1.00 62.53 170 GLN A N 1
ATOM 1292 C CA . GLN A 1 170 ? 12.917 9.041 -20.285 1.00 62.53 170 GLN A CA 1
ATOM 1293 C C . GLN A 1 170 ? 11.509 8.417 -20.407 1.00 62.53 170 GLN A C 1
ATOM 1295 O O . GLN A 1 170 ? 11.099 7.633 -19.550 1.00 62.53 170 GLN A O 1
ATOM 1300 N N . PRO A 1 171 ? 10.746 8.701 -21.478 1.00 55.81 171 PRO A N 1
ATOM 1301 C CA . PRO A 1 171 ? 9.390 8.181 -21.651 1.00 55.81 171 PRO A CA 1
ATOM 1302 C C . PRO A 1 171 ? 9.373 6.752 -22.236 1.00 55.81 171 PRO A C 1
ATOM 1304 O O . PRO A 1 171 ? 8.859 6.536 -23.331 1.00 55.81 171 PRO A O 1
ATOM 1307 N N . ASP A 1 172 ? 9.905 5.769 -21.504 1.00 59.19 172 ASP A N 1
ATOM 1308 C CA . ASP A 1 172 ? 9.850 4.342 -21.874 1.00 59.19 172 ASP A CA 1
ATOM 1309 C C . ASP A 1 172 ? 8.755 3.569 -21.108 1.00 59.19 172 ASP A C 1
ATOM 1311 O O . ASP A 1 172 ? 8.373 3.908 -19.986 1.00 59.19 172 ASP A O 1
ATOM 1315 N N . GLN A 1 173 ? 8.243 2.476 -21.692 1.00 53.44 173 GLN A N 1
ATOM 1316 C CA . GLN A 1 173 ? 7.171 1.654 -21.097 1.00 53.44 173 GLN A CA 1
ATOM 1317 C C . GLN A 1 173 ? 7.542 1.052 -19.727 1.00 53.44 173 GLN A C 1
ATOM 1319 O O . GLN A 1 173 ? 6.675 0.953 -18.854 1.00 53.44 173 GLN A O 1
ATOM 1324 N N . LEU A 1 174 ? 8.821 0.722 -19.505 1.00 55.72 174 LEU A N 1
ATOM 1325 C CA . LEU A 1 174 ? 9.341 0.233 -18.220 1.00 55.72 174 LEU A CA 1
ATOM 1326 C C . LEU A 1 174 ? 9.224 1.302 -17.115 1.00 55.72 174 LEU A C 1
ATOM 1328 O O . LEU A 1 174 ? 8.924 0.991 -15.962 1.00 55.72 174 LEU A O 1
ATOM 1332 N N . LEU A 1 175 ? 9.381 2.579 -17.481 1.00 59.09 175 LEU A N 1
ATOM 1333 C CA . LEU A 1 175 ? 9.226 3.713 -16.573 1.00 59.09 175 LEU A CA 1
ATOM 1334 C C . LEU A 1 175 ? 7.769 3.972 -16.186 1.00 59.09 175 LEU A C 1
ATOM 1336 O O . LEU A 1 175 ? 7.499 4.409 -15.067 1.00 59.09 175 LEU A O 1
ATOM 1340 N N . GLY A 1 176 ? 6.824 3.642 -17.069 1.00 58.41 176 GLY A N 1
ATOM 1341 C CA . GLY A 1 176 ? 5.396 3.690 -16.760 1.00 58.41 176 GLY A CA 1
ATOM 1342 C C . GLY A 1 176 ? 5.005 2.762 -15.604 1.00 58.41 176 GLY A C 1
ATOM 1343 O O . GLY A 1 176 ? 4.182 3.146 -14.778 1.00 58.41 176 GLY A O 1
ATOM 1344 N N . TYR A 1 177 ? 5.629 1.581 -15.512 1.00 61.16 177 TYR A N 1
ATOM 1345 C CA . TYR A 1 177 ? 5.444 0.643 -14.397 1.00 61.16 177 TYR A CA 1
ATOM 1346 C C . TYR A 1 177 ? 6.110 1.132 -13.100 1.00 61.16 177 TYR A C 1
ATOM 1348 O O . TYR A 1 177 ? 5.511 1.084 -12.028 1.00 61.16 177 TYR A O 1
ATOM 1356 N N . LEU A 1 178 ? 7.328 1.674 -13.184 1.00 65.69 178 LEU A N 1
ATOM 1357 C CA . LEU A 1 178 ? 7.994 2.282 -12.025 1.00 65.69 178 LEU A CA 1
ATOM 1358 C C . LEU A 1 178 ? 7.164 3.432 -11.439 1.00 65.69 178 LEU A C 1
ATOM 1360 O O . LEU A 1 178 ? 6.983 3.516 -10.226 1.00 65.69 178 LEU A O 1
ATOM 1364 N N . PHE A 1 179 ? 6.589 4.278 -12.294 1.00 69.31 179 PHE A N 1
ATOM 1365 C CA . PHE A 1 179 ? 5.719 5.371 -11.871 1.00 69.31 179 PHE A CA 1
ATOM 1366 C C . PHE A 1 179 ? 4.451 4.890 -11.162 1.00 69.31 179 PHE A C 1
ATOM 1368 O O . PHE A 1 179 ? 4.097 5.425 -10.110 1.00 69.31 179 PHE A O 1
ATOM 1375 N N . THR A 1 180 ? 3.768 3.880 -11.706 1.00 71.25 180 THR A N 1
ATOM 1376 C CA . THR A 1 180 ? 2.543 3.340 -11.098 1.00 71.25 180 THR A CA 1
ATOM 1377 C C . THR A 1 180 ? 2.834 2.635 -9.783 1.00 71.25 180 THR A C 1
ATOM 1379 O O . THR A 1 180 ? 2.075 2.805 -8.829 1.00 71.25 180 THR A O 1
ATOM 1382 N N . SER A 1 181 ? 3.970 1.947 -9.684 1.00 72.94 181 SER A N 1
ATOM 1383 C CA . SER A 1 181 ? 4.438 1.325 -8.448 1.00 72.94 181 SER A CA 1
ATOM 1384 C C . SER A 1 181 ? 4.748 2.372 -7.367 1.00 72.94 181 SER A C 1
ATOM 1386 O O . SER A 1 181 ? 4.267 2.263 -6.235 1.00 72.94 181 SER A O 1
ATOM 1388 N N . TYR A 1 182 ? 5.436 3.471 -7.711 1.00 78.94 182 TYR A N 1
ATOM 1389 C CA . TYR A 1 182 ? 5.682 4.574 -6.769 1.00 78.94 182 TYR A CA 1
ATOM 1390 C C . TYR A 1 182 ? 4.402 5.310 -6.356 1.00 78.94 182 TYR A C 1
ATOM 1392 O O . TYR A 1 182 ? 4.240 5.655 -5.182 1.00 78.94 182 TYR A O 1
ATOM 1400 N N . LEU A 1 183 ? 3.463 5.508 -7.286 1.00 81.31 183 LEU A N 1
ATOM 1401 C CA . LEU A 1 183 ? 2.151 6.082 -6.988 1.00 81.31 183 LEU A CA 1
ATOM 1402 C C . LEU A 1 183 ? 1.348 5.187 -6.039 1.00 81.31 183 LEU A C 1
ATOM 1404 O O . LEU A 1 183 ? 0.760 5.682 -5.075 1.00 81.31 183 LEU A O 1
ATOM 1408 N N . THR A 1 184 ? 1.368 3.875 -6.272 1.00 82.31 184 THR A N 1
ATOM 1409 C CA . THR A 1 184 ? 0.726 2.885 -5.401 1.00 82.31 184 THR A CA 1
ATOM 1410 C C . THR A 1 184 ? 1.334 2.929 -4.003 1.00 82.31 184 THR A C 1
ATOM 1412 O O . THR A 1 184 ? 0.599 3.020 -3.023 1.00 82.31 184 THR A O 1
ATOM 1415 N N . ALA A 1 185 ? 2.666 2.952 -3.892 1.00 80.62 185 ALA A N 1
ATOM 1416 C CA . ALA A 1 185 ? 3.359 3.033 -2.609 1.00 80.62 185 ALA A CA 1
ATOM 1417 C C . ALA A 1 185 ? 2.990 4.302 -1.820 1.00 80.62 185 ALA A C 1
ATOM 1419 O O . ALA A 1 185 ? 2.733 4.229 -0.617 1.00 80.62 185 ALA A O 1
ATOM 1420 N N . PHE A 1 186 ? 2.905 5.456 -2.490 1.00 84.81 186 PHE A N 1
ATOM 1421 C CA . PHE A 1 186 ? 2.477 6.706 -1.860 1.00 84.81 186 PHE A CA 1
ATOM 1422 C C . PHE A 1 186 ? 1.027 6.642 -1.368 1.00 84.81 186 PHE A C 1
ATOM 1424 O O . PHE A 1 186 ? 0.744 6.983 -0.220 1.00 84.81 186 PHE A O 1
ATOM 1431 N N . LEU A 1 187 ? 0.105 6.170 -2.208 1.00 86.00 187 LEU A N 1
ATOM 1432 C CA . LEU A 1 187 ? -1.308 6.053 -1.844 1.00 86.00 187 LEU A CA 1
ATOM 1433 C C . LEU A 1 187 ? -1.529 5.076 -0.692 1.00 86.00 187 LEU A C 1
ATOM 1435 O O . LEU A 1 187 ? -2.301 5.368 0.221 1.00 86.00 187 LEU A O 1
ATOM 1439 N N . VAL A 1 188 ? -0.797 3.963 -0.684 1.00 84.88 188 VAL A N 1
ATOM 1440 C CA . VAL A 1 188 ? -0.797 3.005 0.422 1.00 84.88 188 VAL A CA 1
ATOM 1441 C C . VAL A 1 188 ? -0.313 3.667 1.715 1.00 84.88 188 VAL A C 1
ATOM 1443 O O . VAL A 1 188 ? -0.980 3.535 2.745 1.00 84.88 188 VAL A O 1
ATOM 1446 N N . ALA A 1 189 ? 0.768 4.447 1.676 1.00 85.31 189 ALA A N 1
ATOM 1447 C CA . ALA A 1 189 ? 1.255 5.179 2.844 1.00 85.31 189 ALA A CA 1
ATOM 1448 C C . ALA A 1 189 ? 0.232 6.209 3.361 1.00 85.31 189 ALA A C 1
ATOM 1450 O O . ALA A 1 189 ? -0.035 6.270 4.562 1.00 85.31 189 ALA A O 1
ATOM 1451 N N . VAL A 1 190 ? -0.410 6.972 2.467 1.00 86.50 190 VAL A N 1
ATOM 1452 C CA . VAL A 1 190 ? -1.471 7.929 2.838 1.00 86.50 190 VAL A CA 1
ATOM 1453 C C . VAL A 1 190 ? -2.679 7.205 3.428 1.00 86.50 190 VAL A C 1
ATOM 1455 O O . VAL A 1 190 ? -3.223 7.638 4.445 1.00 86.50 190 VAL A O 1
ATOM 1458 N N . SER A 1 191 ? -3.080 6.078 2.837 1.00 85.62 191 SER A N 1
ATOM 1459 C CA . SER A 1 191 ? -4.175 5.259 3.357 1.00 85.62 191 SER A CA 1
ATOM 1460 C C . SER A 1 191 ? -3.857 4.726 4.755 1.00 85.62 191 SER A C 1
ATOM 1462 O O . SER A 1 191 ? -4.717 4.780 5.628 1.00 85.62 191 SER A O 1
ATOM 1464 N N . THR A 1 192 ? -2.606 4.326 4.998 1.00 84.25 192 THR A N 1
ATOM 1465 C CA . THR A 1 192 ? -2.110 3.858 6.298 1.00 84.25 192 THR A CA 1
ATOM 1466 C C . THR A 1 192 ? -2.180 4.961 7.347 1.00 84.25 192 THR A C 1
ATOM 1468 O O . THR A 1 192 ? -2.708 4.740 8.435 1.00 84.25 192 THR A O 1
ATOM 1471 N N . LEU A 1 193 ? -1.724 6.173 7.016 1.00 86.81 193 LEU A N 1
ATOM 1472 C CA . LEU A 1 193 ? -1.811 7.327 7.911 1.00 86.81 193 LEU A CA 1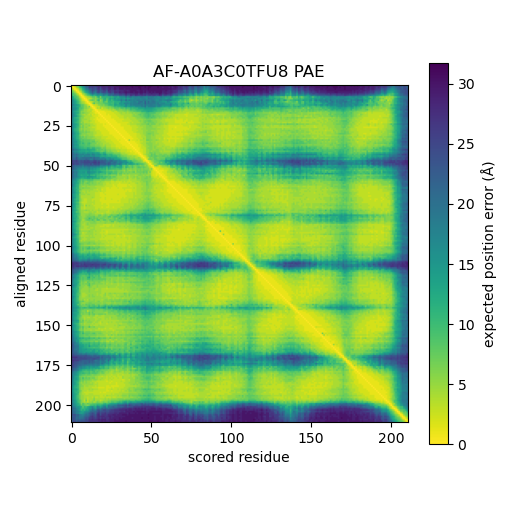
ATOM 1473 C C . LEU A 1 193 ? -3.262 7.656 8.270 1.00 86.81 193 LEU A C 1
ATOM 1475 O O . LEU A 1 193 ? -3.594 7.802 9.447 1.00 86.81 193 LEU A O 1
ATOM 1479 N N . LEU A 1 194 ? -4.139 7.738 7.267 1.00 84.00 194 LEU A N 1
ATOM 1480 C CA . LEU A 1 194 ? -5.561 7.982 7.495 1.00 84.00 194 LEU A CA 1
ATOM 1481 C C . LEU A 1 194 ? -6.181 6.879 8.354 1.00 84.00 194 LEU A C 1
ATOM 1483 O O . LEU A 1 194 ? -7.002 7.176 9.217 1.00 84.00 194 LEU A O 1
ATOM 1487 N N . PHE A 1 195 ? -5.765 5.628 8.162 1.00 82.94 195 PHE A N 1
ATOM 1488 C CA . PHE A 1 195 ? -6.245 4.493 8.939 1.00 82.94 195 PHE A CA 1
ATOM 1489 C C . PHE A 1 195 ? -5.808 4.596 10.409 1.00 82.94 195 PHE A C 1
ATOM 1491 O O . PHE A 1 195 ? -6.649 4.506 11.298 1.00 82.94 195 PHE A O 1
ATOM 1498 N N . VAL A 1 196 ? -4.535 4.903 10.681 1.00 84.12 196 VAL A N 1
ATOM 1499 C CA . VAL A 1 196 ? -3.994 5.094 12.043 1.00 84.12 196 VAL A CA 1
ATOM 1500 C C . VAL A 1 196 ? -4.680 6.245 12.793 1.00 84.12 196 VAL A C 1
ATOM 1502 O O . VAL A 1 196 ? -4.888 6.159 14.005 1.00 84.12 196 VAL A O 1
ATOM 1505 N N . ILE A 1 197 ? -5.052 7.322 12.094 1.00 83.69 197 ILE A N 1
ATOM 1506 C CA . ILE A 1 197 ? -5.710 8.488 12.708 1.00 83.69 197 ILE A CA 1
ATOM 1507 C C . ILE A 1 197 ? -7.220 8.259 12.886 1.00 83.69 197 ILE A C 1
ATOM 1509 O O . ILE A 1 197 ? -7.800 8.681 13.891 1.00 83.69 197 ILE A O 1
ATOM 1513 N N . ALA A 1 198 ? -7.877 7.626 11.911 1.00 79.00 198 ALA A N 1
ATOM 1514 C CA . ALA A 1 198 ? -9.325 7.422 11.922 1.00 79.00 198 ALA A CA 1
ATOM 1515 C C . ALA A 1 198 ? -9.762 6.313 12.885 1.00 79.00 198 ALA A C 1
ATOM 1517 O O . ALA A 1 198 ? -10.886 6.348 13.397 1.00 79.00 198 ALA A O 1
ATOM 1518 N N . VAL A 1 199 ? -8.889 5.336 13.121 1.00 75.38 199 VAL A N 1
ATOM 1519 C CA . VAL A 1 199 ? -9.202 4.104 13.838 1.00 75.38 199 VAL A CA 1
ATOM 1520 C C . VAL A 1 199 ? -8.576 4.116 15.232 1.00 75.38 199 VAL A C 1
ATOM 1522 O O . VAL A 1 199 ? -7.429 4.525 15.423 1.00 75.38 199 VAL A O 1
ATOM 1525 N N . ASP A 1 200 ? -9.349 3.674 16.220 1.00 70.69 200 ASP A N 1
ATOM 1526 C CA . ASP A 1 200 ? -8.853 3.325 17.544 1.00 70.69 200 ASP A CA 1
ATOM 1527 C C . ASP A 1 200 ? -8.834 1.819 17.749 1.00 70.69 200 ASP A C 1
ATOM 1529 O O . ASP A 1 200 ? -9.668 1.082 17.219 1.00 70.69 200 ASP A O 1
ATOM 1533 N N . TYR A 1 201 ? -7.891 1.395 18.575 1.00 63.53 201 TYR A N 1
ATOM 1534 C CA . TYR A 1 201 ? -7.876 0.057 19.133 1.00 63.53 201 TYR A CA 1
ATOM 1535 C C . TYR A 1 201 ? -8.296 0.198 20.589 1.00 63.53 201 TYR A C 1
ATOM 1537 O O . TYR A 1 201 ? -7.784 1.071 21.293 1.00 63.53 201 TYR A O 1
ATOM 1545 N N . GLY A 1 202 ? -9.260 -0.625 21.017 1.00 54.09 202 GLY A N 1
ATOM 1546 C CA . GLY A 1 202 ? -9.643 -0.738 22.426 1.00 54.09 202 GLY A CA 1
ATOM 1547 C C . GLY A 1 202 ? -8.422 -0.939 23.338 1.00 54.09 202 GLY A C 1
ATOM 1548 O O . GLY A 1 202 ? -7.345 -1.273 22.836 1.00 54.09 202 GLY A O 1
ATOM 1549 N N . PRO A 1 203 ? -8.577 -0.694 24.653 1.00 42.28 203 PRO A N 1
ATOM 1550 C CA . PRO A 1 203 ? -7.473 -0.455 25.576 1.00 42.28 203 PRO A CA 1
ATOM 1551 C C . PRO A 1 203 ? -6.340 -1.460 25.382 1.00 42.28 203 PRO A C 1
ATOM 1553 O O . PRO A 1 203 ? -6.558 -2.672 25.332 1.00 42.28 203 PRO A O 1
ATOM 1556 N N . VAL A 1 204 ? -5.131 -0.913 25.245 1.00 47.91 204 VAL A N 1
ATOM 1557 C CA . VAL A 1 204 ? -3.880 -1.663 25.352 1.00 47.91 204 VAL A CA 1
ATOM 1558 C C . VAL A 1 204 ? -3.976 -2.470 26.641 1.00 47.91 204 VAL A C 1
ATOM 1560 O O . VAL A 1 204 ? -4.460 -1.942 27.642 1.00 47.91 204 VAL A O 1
ATOM 1563 N N . ILE A 1 205 ? -3.573 -3.739 26.613 1.00 45.91 205 ILE A N 1
ATOM 1564 C CA . ILE A 1 205 ? -3.393 -4.509 27.841 1.00 45.91 205 ILE A CA 1
ATOM 1565 C C . ILE A 1 205 ? -2.313 -3.752 28.624 1.00 45.91 205 ILE A C 1
ATOM 1567 O O . ILE A 1 205 ? -1.129 -3.889 28.336 1.00 45.91 205 ILE A O 1
ATOM 1571 N N . GLU A 1 206 ? -2.725 -2.855 29.522 1.00 40.12 206 GLU A N 1
ATOM 1572 C CA . GLU A 1 206 ? -1.857 -2.374 30.585 1.00 40.12 206 GLU A CA 1
ATOM 1573 C C . GLU A 1 206 ? -1.479 -3.620 31.368 1.00 40.12 206 GLU A C 1
ATOM 1575 O O . GLU A 1 206 ? -2.356 -4.388 31.773 1.00 40.12 206 GLU A O 1
ATOM 1580 N N . ASP A 1 207 ? -0.176 -3.857 31.476 1.00 38.41 207 ASP A N 1
ATOM 1581 C CA . ASP A 1 207 ? 0.386 -5.015 32.142 1.00 38.41 207 ASP A CA 1
ATOM 1582 C C . ASP A 1 207 ? -0.386 -5.349 33.421 1.00 38.41 207 ASP A C 1
ATOM 1584 O O . ASP A 1 207 ? -0.482 -4.547 34.356 1.00 38.41 207 ASP A O 1
ATOM 1588 N N . VAL A 1 208 ? -0.882 -6.583 33.480 1.00 44.88 208 VAL A N 1
ATOM 1589 C CA . VAL A 1 208 ? -1.338 -7.244 34.704 1.00 44.88 208 VAL A CA 1
ATOM 1590 C C . VAL A 1 208 ? -0.099 -7.566 35.556 1.00 44.88 208 VAL A C 1
ATOM 1592 O O . VAL A 1 208 ? 0.251 -8.717 35.781 1.00 44.88 208 VAL A O 1
ATOM 1595 N N . THR A 1 209 ? 0.629 -6.530 35.977 1.00 42.00 209 THR A N 1
ATOM 1596 C CA . THR A 1 209 ? 1.704 -6.589 36.986 1.00 42.00 209 THR A CA 1
ATOM 1597 C C . THR A 1 209 ? 1.470 -5.566 38.099 1.00 42.00 209 THR A C 1
ATOM 1599 O O . THR A 1 209 ? 2.396 -5.021 38.695 1.00 42.00 209 THR A O 1
ATOM 1602 N N . LYS A 1 210 ? 0.193 -5.320 38.406 1.00 39.84 210 LYS A N 1
ATOM 1603 C CA . LYS A 1 210 ? -0.245 -4.764 39.688 1.00 39.84 210 LYS A CA 1
ATOM 1604 C C . LYS A 1 210 ? -1.037 -5.830 40.441 1.00 39.84 210 LYS A C 1
ATOM 1606 O O . LYS A 1 210 ? -2.253 -5.724 40.556 1.00 39.84 210 LYS A O 1
ATOM 1611 N N . GLU A 1 211 ? -0.329 -6.844 40.918 1.00 36.09 211 GLU A N 1
ATOM 1612 C CA . GLU A 1 211 ? -0.714 -7.606 42.112 1.00 36.09 211 GLU A CA 1
ATOM 1613 C C . GLU A 1 211 ? 0.446 -7.561 43.106 1.00 36.09 211 GLU A C 1
ATOM 1615 O O . GLU A 1 211 ? 1.605 -7.739 42.663 1.00 36.09 211 GLU A O 1
#

Foldseek 3Di:
DDPPQQDKAFPDPVLLVVLLVLLVVLLVLLVVLLVLLVVVLVVQVPDDPDDPLLSVLSNLLSVLLNQLSVLVNVLSVCNVVVHRSLVSNLSSLVSVLVSLVSVLVNVCVVCVDHPVVVSVLSVLLSVLSVLLSCVSVLHDDLVVNLVSLVSQLVSLVVQLVVLVVVCVVDVDSVSVSSNSVSVSSNSSSVSSNSSSNGIDGPDRPPDPPPD

Radius of gyration: 18.38 Å; Cα contacts (8 Å, |Δi|>4): 249; chains: 1; bounding box: 48×30×66 Å

Secondary structure (DSSP, 8-state):
-------EEES-GGGHHHHHHHHHHHHHHHHHHHHHHHHHHHHHTT-TT--HHHHHHHHHHHHHHHHHHHHHHHHHHHHHTT---HHHHHHHHHHHHHHHHHHHHHHHHHTTTT-HHHHHHHHHHHHHHHHHHHHHTT-S-HHHHHHHHHHHHHHHHHHHHHHHHHHHH---HHHHHHHHHHHHHHHHHHHHHHHHHHEEES-----S---

Mean predicted aligned error: 9.16 Å

pLDDT: mean 74.94, std 13.07, range [33.28, 89.62]

Sequence (211 aa):
MEDQIDDIRFRNTMLITPLRMVLLFSVVISAYDVGRAILSFIELVRQPDMDVLLITLWLLTAPLSFAACVCLVYACKRMMDGRSAAMPVTVGFGLMVLSGVSNLISQASILAGNGLSIMVLCALVLICYIICFLQYQRIGTRPLTIFAAVMGVLCGGYYLINGIKLVIEQPDQLLGYLFTSYLTAFLVAVSTLLFVIAVDYGPVIEDVTKE

Solvent-accessible surface area (backbone atoms only — not comparable to full-atom values): 10777 Å² total; per-residue (Å²): 133,82,80,77,70,63,46,43,39,76,69,36,76,81,42,50,64,60,39,50,54,45,33,53,51,35,33,56,47,19,51,50,33,34,55,43,38,52,52,51,46,62,61,50,73,74,48,92,91,64,66,67,67,51,52,55,30,48,58,46,22,32,53,29,43,25,52,14,33,50,26,41,48,51,18,54,52,30,38,74,71,74,37,75,20,47,66,36,40,47,52,13,36,51,28,42,34,53,18,32,52,32,49,36,56,36,51,48,68,77,34,77,85,83,37,66,71,59,44,54,49,36,50,49,41,30,51,22,38,47,45,48,36,33,45,70,71,72,45,79,55,69,70,59,33,53,51,28,25,53,50,22,30,54,51,19,48,52,43,33,54,53,32,51,52,51,40,73,77,45,89,46,76,71,40,56,46,52,34,42,50,27,48,37,49,24,39,49,23,47,36,48,33,43,46,63,66,21,41,38,69,59,81,72,84,70,74,95,75,83,123

Nearest PDB structures (foldseek):
  6pwc-assembly1_R  TM=4.409E-01  e=6.360E-01  Homo sapiens
  9jr3-assembly1_R  TM=4.385E-01  e=8.884E-01  Homo sapiens
  9jr2-assembly1_R  TM=4.413E-01  e=1.432E+00  Homo sapiens
  8xqs-assembly1_R  TM=4.576E-01  e=5.453E+00  Clostridium perfringens
  8xqp-assembly1_R  TM=3.307E-01  e=3.383E+00  Clostridium perfringens